Protein 9A0W (pdb70)

Radius of gyration: 21.45 Å; Cα contacts (8 Å, |Δi|>4): 329; chains: 1; bounding box: 55×55×48 Å

Sequence (285 aa):
MTTKKRKTAGEDLAKQVSEAKQAALLKHTKQQIKEMQLSLFDIAPWPDTMRAMPNDTARSALFTTRNKKIPREALQNKVIFHVNKDVKITYTGVELRADDDELVWQQVLEYAKRTPIGEPITFTFYELCQDLGWSINGRYYTKAEECLSRLQATAMGFTSDRVGHLESVSLLHRFRVLDRGKKTSRCQVLIDEEIVVLFAGDHYTKFIWEKYRKLSPTARRMFDYFSSHREPYPLKLETFRLMCGSDSTRVKKWREQVGEACEELRGSGLVEHAWVNDDLVHCKR

Nearest PDB structures (foldseek):
  5x5l-assembly1_B  TM=6.635E-01  e=1.489E+00  Acinetobacter baumannii
  4kyw-assembly1_A  TM=3.774E-01  e=2.151E+00  Streptococcus pneumoniae TIGR4
  4esj-assembly2_B  TM=3.904E-01  e=2.950E+00  Streptococcus pneumoniae TIGR4
  7jtk-assembly1_V  TM=1.787E-01  e=2.799E+00  Chlamydomonas reinhardtii

Structure (mmCIF, N/CA/C/O backbone):
data_9A0W
#
_entry.id   9A0W
#
loop_
_entity.id
_entity.type
_entity.pdbx_description
1 polymer TrfA33
2 polymer 'DNA (26-MER)'
3 polymer 'DNA (26-MER)'
#
loop_
_atom_site.group_PDB
_atom_site.id
_atom_site.type_symbol
_atom_site.label_atom_id
_atom_site.label_alt_id
_atom_site.label_comp_id
_atom_site.label_asym_id
_atom_site.label_entity_id
_atom_site.label_seq_id
_atom_site.pdbx_PDB_ins_code
_atom_site.Cartn_x
_atom_site.Cartn_y
_atom_site.Cartn_z
_atom_site.occupancy
_atom_site.B_iso_or_equiv
_atom_site.auth_seq_id
_atom_site.auth_comp_id
_atom_site.auth_asym_id
_atom_site.auth_atom_id
_atom_site.pdbx_PDB_model_num
ATOM 1 N N . MET A 1 1 ? 58.912 111.580 2.506 1.000 0.000 1 MET A N 1
ATOM 2 C CA . MET A 1 1 ? 58.840 111.494 3.946 1.000 0.000 1 MET A CA 1
ATOM 3 C C . MET A 1 1 ? 59.962 112.272 4.612 1.000 0.000 1 MET A C 1
ATOM 4 O O . MET 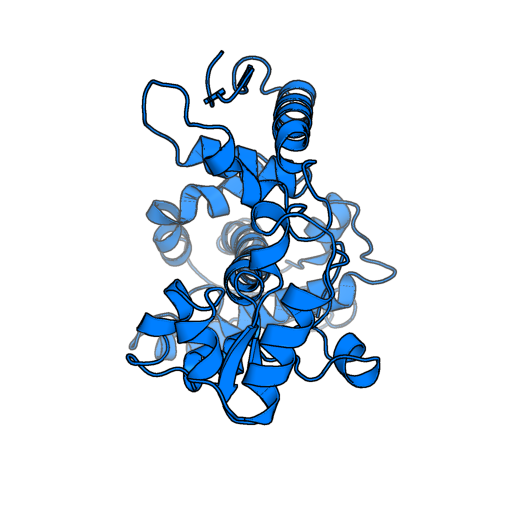A 1 1 ? 61.006 112.408 4.042 1.000 0.000 1 MET A O 1
ATOM 20 N N . THR A 1 2 ? 59.580 112.814 5.768 1.000 0.000 2 THR A N 1
ATOM 21 C CA . THR A 1 2 ? 60.454 113.690 6.564 1.000 0.000 2 THR A CA 1
ATOM 22 C C . THR A 1 2 ? 61.280 112.954 7.576 1.000 0.000 2 THR A C 1
ATOM 23 O O . THR A 1 2 ? 60.928 111.816 7.920 1.000 0.000 2 THR A O 1
ATOM 34 N N . THR A 1 3 ? 62.484 113.524 7.922 1.000 0.000 3 THR A N 1
ATOM 35 C CA . THR A 1 3 ? 63.552 112.944 8.810 1.000 0.000 3 THR A CA 1
ATOM 36 C C . THR A 1 3 ? 64.742 113.906 9.096 1.000 0.000 3 THR A C 1
ATOM 37 O O . THR A 1 3 ? 65.208 114.698 8.310 1.000 0.000 3 THR A O 1
ATOM 48 N N . LYS A 1 4 ? 65.198 113.700 10.268 1.000 0.000 4 LYS A N 1
ATOM 49 C CA . LYS A 1 4 ? 66.426 114.284 10.872 1.000 0.000 4 LYS A CA 1
ATOM 50 C C . LYS A 1 4 ? 66.300 115.814 10.954 1.000 0.000 4 LYS A C 1
ATOM 51 O O . LYS A 1 4 ? 67.298 116.508 10.920 1.000 0.000 4 LYS A O 1
ATOM 70 N N . LYS A 1 5 ? 65.042 116.336 11.060 1.000 0.000 5 LYS A N 1
ATOM 71 C CA . LYS A 1 5 ? 64.792 117.754 10.974 1.000 0.000 5 LYS A CA 1
ATOM 72 C C . LYS A 1 5 ? 63.614 118.334 11.784 1.000 0.000 5 LYS A C 1
ATOM 73 O O . LYS A 1 5 ? 63.428 119.560 11.786 1.000 0.000 5 LYS A O 1
ATOM 92 N N . ARG A 1 6 ? 62.830 117.506 12.466 1.000 0.000 6 ARG A N 1
ATOM 93 C CA . ARG A 1 6 ? 61.638 117.950 13.300 1.000 0.000 6 ARG A CA 1
ATOM 94 C C . ARG A 1 6 ? 60.530 118.936 12.798 1.000 0.000 6 ARG A C 1
ATOM 95 O O . ARG A 1 6 ? 59.374 118.874 13.202 1.000 0.000 6 ARG A O 1
ATOM 116 N N . LYS A 1 7 ? 60.874 119.728 11.798 1.000 0.000 7 LYS A N 1
ATOM 117 C CA . LYS A 1 7 ? 59.810 120.306 10.992 1.000 0.000 7 LYS A CA 1
ATOM 118 C C . LYS A 1 7 ? 59.208 119.158 10.100 1.000 0.000 7 LYS A C 1
ATOM 119 O O . LYS A 1 7 ? 59.874 118.508 9.274 1.000 0.000 7 LYS A O 1
ATOM 138 N N . THR A 1 8 ? 57.920 118.954 10.312 1.000 0.000 8 THR A N 1
ATOM 139 C CA . THR A 1 8 ? 57.202 117.760 9.764 1.000 0.000 8 THR A CA 1
ATOM 140 C C . THR A 1 8 ? 55.846 118.060 9.200 1.000 0.000 8 THR A C 1
ATOM 141 O O . THR A 1 8 ? 55.400 117.344 8.274 1.000 0.000 8 THR A O 1
ATOM 152 N N . ALA A 1 9 ? 55.172 119.110 9.616 1.000 0.000 9 ALA A N 1
ATOM 153 C CA . ALA A 1 9 ? 53.872 119.466 9.128 1.000 0.000 9 ALA A CA 1
ATOM 154 C C . ALA A 1 9 ? 53.744 120.108 7.734 1.000 0.000 9 ALA A C 1
ATOM 155 O O . ALA A 1 9 ? 54.696 120.754 7.288 1.000 0.000 9 ALA A O 1
ATOM 162 N N . GLY A 1 10 ? 52.682 119.872 6.952 1.000 0.000 10 GLY A N 1
ATOM 163 C CA . GLY A 1 10 ? 52.432 120.314 5.538 1.000 0.000 10 GLY A CA 1
ATOM 164 C C . GLY A 1 10 ? 53.260 119.410 4.582 1.000 0.000 10 GLY A C 1
ATOM 165 O O . GLY A 1 10 ? 53.386 119.742 3.412 1.000 0.000 10 GLY A O 1
ATOM 169 N N . GLU A 1 11 ? 53.912 118.302 5.040 1.000 0.000 11 GLU A N 1
ATOM 170 C CA . GLU A 1 11 ? 54.924 117.506 4.310 1.000 0.000 11 GLU A CA 1
ATOM 171 C C . GLU A 1 11 ? 54.714 116.002 4.370 1.000 0.000 11 GLU A C 1
ATOM 172 O O . GLU A 1 11 ? 54.752 115.294 3.376 1.000 0.000 11 GLU A O 1
ATOM 184 N N . ASP A 1 12 ? 54.564 115.476 5.580 1.000 0.000 12 ASP A N 1
ATOM 185 C CA . ASP A 1 12 ? 54.564 114.050 5.858 1.000 0.000 12 ASP A CA 1
ATOM 186 C C . ASP A 1 12 ? 53.152 113.570 6.022 1.000 0.000 12 ASP A C 1
ATOM 187 O O . ASP A 1 12 ? 52.246 114.292 6.476 1.000 0.000 12 ASP A O 1
ATOM 196 N N . LEU A 1 13 ? 52.962 112.340 5.556 1.000 0.000 13 LEU A N 1
ATOM 197 C CA . LEU A 1 13 ? 51.624 111.702 5.440 1.000 0.000 13 LEU A CA 1
ATOM 198 C C . LEU A 1 13 ? 51.326 111.066 6.766 1.000 0.000 13 LEU A C 1
ATOM 199 O O . LEU A 1 13 ? 50.190 110.970 7.214 1.000 0.000 13 LEU A O 1
ATOM 215 N N . ALA A 1 14 ? 52.424 110.690 7.532 1.000 0.000 14 ALA A N 1
ATOM 216 C CA . ALA A 1 14 ? 52.368 110.408 8.978 1.000 0.000 14 ALA A CA 1
ATOM 217 C C . ALA A 1 14 ? 52.010 111.654 9.820 1.000 0.000 14 ALA A C 1
ATOM 218 O O . ALA A 1 14 ? 51.190 111.570 10.748 1.000 0.000 14 ALA A O 1
ATOM 225 N N . LYS A 1 15 ? 52.512 112.814 9.482 1.000 0.000 15 LYS A N 1
ATOM 226 C CA . LYS A 1 15 ? 52.020 114.034 10.062 1.000 0.000 15 LYS A CA 1
ATOM 227 C C . LYS A 1 15 ? 50.556 114.382 9.712 1.000 0.000 15 LYS A C 1
ATOM 228 O O . LYS A 1 15 ? 49.786 114.902 10.584 1.000 0.000 15 LYS A O 1
ATOM 247 N N . GLN A 1 16 ? 50.058 113.992 8.474 1.000 0.000 16 GLN A N 1
ATOM 248 C CA . GLN A 1 16 ? 48.706 114.140 8.038 1.000 0.000 16 GLN A CA 1
ATOM 249 C C . GLN A 1 16 ? 47.772 113.222 8.772 1.000 0.000 16 GLN A C 1
ATOM 250 O O . GLN A 1 16 ? 46.710 113.654 9.226 1.000 0.000 16 GLN A O 1
ATOM 264 N N . VAL A 1 17 ? 48.024 111.914 8.892 1.000 0.000 17 VAL A N 1
ATOM 265 C CA . VAL A 1 17 ? 47.166 111.004 9.672 1.000 0.000 17 VAL A CA 1
ATOM 266 C C . VAL A 1 17 ? 47.370 111.212 11.204 1.000 0.000 17 VAL A C 1
ATOM 267 O O . VAL A 1 17 ? 46.602 110.778 12.002 1.000 0.000 17 VAL A O 1
ATOM 280 N N . SER A 1 18 ? 48.370 111.982 11.668 1.000 0.000 18 SER A N 1
ATOM 281 C CA . SER A 1 18 ? 48.432 112.550 13.004 1.000 0.000 18 SER A CA 1
ATOM 282 C C . SER A 1 18 ? 47.640 113.730 13.346 1.000 0.000 18 SER A C 1
ATOM 283 O O . SER A 1 18 ? 46.800 113.640 14.196 1.000 0.000 18 SER A O 1
ATOM 291 N N . GLU A 1 19 ? 47.922 114.794 12.648 1.000 0.000 19 GLU A N 1
ATOM 292 C CA . GLU A 1 19 ? 47.398 116.108 12.952 1.000 0.000 19 GLU A CA 1
ATOM 293 C C . GLU A 1 19 ? 47.166 117.116 11.780 1.000 0.000 19 GLU A C 1
ATOM 294 O O . GLU A 1 19 ? 46.266 117.946 11.894 1.000 0.000 19 GLU A O 1
ATOM 306 N N . ALA A 1 20 ? 47.970 117.022 10.680 1.000 0.000 20 ALA A N 1
ATOM 307 C CA . ALA A 1 20 ? 48.152 118.024 9.644 1.000 0.000 20 ALA A CA 1
ATOM 308 C C . ALA A 1 20 ? 47.124 117.826 8.526 1.000 0.000 20 ALA A C 1
ATOM 309 O O . ALA A 1 20 ? 46.480 116.746 8.490 1.000 0.000 20 ALA A O 1
ATOM 316 N N . LYS A 1 21 ? 46.842 118.852 7.722 1.000 0.000 21 LYS A N 1
ATOM 317 C CA . LYS A 1 21 ? 45.874 118.762 6.664 1.000 0.000 21 LYS A CA 1
ATOM 318 C C . LYS A 1 21 ? 46.364 118.244 5.298 1.000 0.000 21 LYS A C 1
ATOM 319 O O . LYS A 1 21 ? 45.630 117.478 4.636 1.000 0.000 21 LYS A O 1
ATOM 338 N N . GLN A 1 22 ? 47.476 118.750 4.842 1.000 0.000 22 GLN A N 1
ATOM 339 C CA . GLN A 1 22 ? 48.126 118.364 3.596 1.000 0.000 22 GLN A CA 1
ATOM 340 C C . GLN A 1 22 ? 49.470 117.700 3.816 1.000 0.000 22 GLN A C 1
ATOM 341 O O . GLN A 1 22 ? 50.034 117.700 4.922 1.000 0.000 22 GLN A O 1
ATOM 355 N N . ALA A 1 23 ? 49.862 116.914 2.790 1.000 0.000 23 ALA A N 1
ATOM 356 C CA . ALA A 1 23 ? 51.276 116.432 2.644 1.000 0.000 23 ALA A CA 1
ATOM 357 C C . ALA A 1 23 ? 52.004 116.860 1.280 1.000 0.000 23 ALA A C 1
ATOM 358 O O . ALA A 1 23 ? 53.008 117.532 1.368 1.000 0.000 23 ALA A O 1
ATOM 365 N N . ALA A 1 24 ? 51.324 116.514 0.174 1.000 0.000 24 ALA A N 1
ATOM 366 C CA . ALA A 1 24 ? 51.868 116.888 -1.094 1.000 0.000 24 ALA A CA 1
ATOM 367 C C . ALA A 1 24 ? 51.836 118.470 -1.388 1.000 0.000 24 ALA A C 1
ATOM 368 O O . ALA A 1 24 ? 51.666 118.904 -2.520 1.000 0.000 24 ALA A O 1
ATOM 375 N N . LEU A 1 25 ? 51.994 119.404 -0.430 1.000 0.000 25 LEU A N 1
ATOM 376 C CA . LEU A 1 25 ? 51.606 120.836 -0.458 1.000 0.000 25 LEU A CA 1
ATOM 377 C C . LEU A 1 25 ? 52.418 121.666 -1.526 1.000 0.000 25 LEU A C 1
ATOM 378 O O . LEU A 1 25 ? 51.818 122.536 -2.146 1.000 0.000 25 LEU A O 1
ATOM 394 N N . LEU A 1 26 ? 53.692 121.408 -1.676 1.000 0.000 26 LEU A N 1
ATOM 395 C CA . LEU A 1 26 ? 54.520 122.180 -2.624 1.000 0.000 26 LEU A CA 1
ATOM 396 C C . LEU A 1 26 ? 54.086 121.716 -4.082 1.000 0.000 26 LEU A C 1
ATOM 397 O O . LEU A 1 26 ? 53.856 122.550 -4.854 1.000 0.000 26 LEU A O 1
ATOM 413 N N . LYS A 1 27 ? 53.918 120.406 -4.370 1.000 0.000 27 LYS A N 1
ATOM 414 C CA . LYS A 1 27 ? 53.260 119.848 -5.608 1.000 0.000 27 LYS A CA 1
ATOM 415 C C . LYS A 1 27 ? 51.764 120.318 -5.788 1.000 0.000 27 LYS A C 1
ATOM 416 O O . LYS A 1 27 ? 51.468 120.708 -6.910 1.000 0.000 27 LYS A O 1
ATOM 435 N N . HIS A 1 28 ? 50.910 120.372 -4.788 1.000 0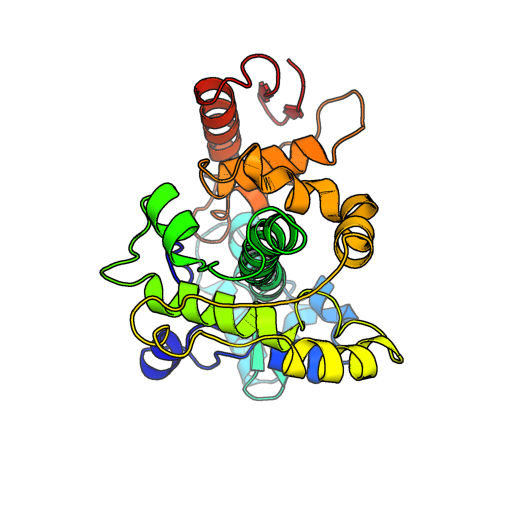.000 28 HIS A N 1
ATOM 436 C CA . HIS A 1 28 ? 49.556 121.064 -4.866 1.000 0.000 28 HIS A CA 1
ATOM 437 C C . HIS A 1 28 ? 49.774 122.580 -5.256 1.000 0.000 28 HIS A C 1
ATOM 438 O O . HIS A 1 28 ? 49.050 123.038 -6.144 1.000 0.000 28 HIS A O 1
ATOM 452 N N . THR A 1 29 ? 50.678 123.322 -4.634 1.000 0.000 29 THR A N 1
ATOM 453 C CA . THR A 1 29 ? 50.994 124.740 -4.986 1.000 0.000 29 THR A CA 1
ATOM 454 C C . THR A 1 29 ? 51.512 124.948 -6.416 1.000 0.000 29 THR A C 1
ATOM 455 O O . THR A 1 29 ? 50.916 125.786 -7.096 1.000 0.000 29 THR A O 1
ATOM 466 N N . LYS A 1 30 ? 52.586 124.300 -6.808 1.000 0.000 30 LYS A N 1
ATOM 467 C CA . LYS A 1 30 ? 53.136 124.532 -8.160 1.000 0.000 30 LYS A CA 1
ATOM 468 C C . LYS A 1 30 ? 52.116 124.404 -9.288 1.000 0.000 30 LYS A C 1
ATOM 469 O O . LYS A 1 30 ? 52.140 125.112 -10.252 1.000 0.000 30 LYS A O 1
ATOM 488 N N . GLN A 1 31 ? 51.188 123.438 -9.096 1.000 0.000 31 GLN A N 1
ATOM 489 C CA . GLN A 1 31 ? 49.982 123.356 -9.958 1.000 0.000 31 GLN A CA 1
ATOM 490 C C . GLN A 1 31 ? 48.844 124.396 -9.806 1.000 0.000 31 GLN A C 1
ATOM 491 O O . GLN A 1 31 ? 48.348 124.990 -10.762 1.000 0.000 31 GLN A O 1
ATOM 505 N N . GLN A 1 32 ? 48.336 124.634 -8.554 1.000 0.000 32 GLN A N 1
ATOM 506 C CA . GLN A 1 32 ? 47.158 125.450 -8.376 1.000 0.000 32 GLN A CA 1
ATOM 507 C C . GLN A 1 32 ? 47.352 126.950 -8.298 1.000 0.000 32 GLN A C 1
ATOM 508 O O . GLN A 1 32 ? 46.316 127.638 -8.360 1.000 0.000 32 GLN A O 1
ATOM 522 N N . ILE A 1 33 ? 48.554 127.490 -8.116 1.000 0.000 33 ILE A N 1
ATOM 523 C CA . ILE A 1 33 ? 48.778 128.908 -7.922 1.000 0.000 33 ILE A CA 1
ATOM 524 C C . ILE A 1 33 ? 48.774 129.666 -9.298 1.000 0.000 33 ILE A C 1
ATOM 525 O O . ILE A 1 33 ? 49.578 129.374 -10.172 1.000 0.000 33 ILE A O 1
ATOM 541 N N . LYS A 1 34 ? 47.992 130.740 -9.402 1.000 0.000 34 LYS A N 1
ATOM 542 C CA . LYS A 1 34 ? 47.960 131.626 -10.594 1.000 0.000 34 LYS A CA 1
ATOM 543 C C . LYS A 1 34 ? 48.804 132.954 -10.360 1.000 0.000 34 LYS A C 1
ATOM 544 O O . LYS A 1 34 ? 49.236 133.352 -9.246 1.000 0.000 34 LYS A O 1
ATOM 563 N N . GLU A 1 35 ? 49.020 133.816 -11.348 1.000 0.000 35 GLU A N 1
ATOM 564 C CA . GLU A 1 35 ? 49.812 135.022 -11.402 1.000 0.000 35 GLU A CA 1
ATOM 565 C C . GLU A 1 35 ? 49.238 136.184 -10.598 1.000 0.000 35 GLU A C 1
ATOM 566 O O . GLU A 1 35 ? 50.008 136.930 -10.022 1.000 0.000 35 GLU A O 1
ATOM 578 N N . MET A 1 36 ? 47.932 136.318 -10.402 1.000 0.000 36 MET A N 1
ATOM 579 C CA . MET A 1 36 ? 47.312 137.146 -9.368 1.000 0.000 36 MET A CA 1
ATOM 580 C C . MET A 1 36 ? 47.332 136.536 -7.984 1.000 0.000 36 MET A C 1
ATOM 581 O O . MET A 1 36 ? 46.812 137.148 -7.072 1.000 0.000 36 MET A O 1
ATOM 595 N N . GLN A 1 37 ? 48.038 135.438 -7.686 1.000 0.000 37 GLN A N 1
ATOM 596 C CA . GLN A 1 37 ? 48.140 134.760 -6.336 1.000 0.000 37 GLN A CA 1
ATOM 597 C C . GLN A 1 37 ? 49.582 134.692 -5.938 1.000 0.000 37 GLN A C 1
ATOM 598 O O . GLN A 1 37 ? 49.880 135.000 -4.748 1.000 0.000 37 GLN A O 1
ATOM 612 N N . LEU A 1 38 ? 50.432 134.322 -6.866 1.000 0.000 38 LEU A N 1
ATOM 613 C CA . LEU A 1 38 ? 51.912 134.534 -6.794 1.000 0.000 38 LEU A CA 1
ATOM 614 C C . LEU A 1 38 ? 52.314 136.004 -6.364 1.000 0.000 38 LEU A C 1
ATOM 615 O O . LEU A 1 38 ? 53.364 136.194 -5.652 1.000 0.000 38 LEU A O 1
ATOM 631 N N . SER A 1 39 ? 51.640 136.986 -6.954 1.000 0.000 39 SER A N 1
ATOM 632 C CA . SER A 1 39 ? 51.906 138.456 -6.766 1.000 0.000 39 SER A CA 1
ATOM 633 C C . SER A 1 39 ? 51.460 138.876 -5.328 1.000 0.000 39 SER A C 1
ATOM 634 O O . SER A 1 39 ? 52.168 139.642 -4.732 1.000 0.000 39 SER A O 1
ATOM 642 N N . LEU A 1 40 ? 50.376 138.288 -4.844 1.000 0.000 40 LEU A N 1
ATOM 643 C CA . LEU A 1 40 ? 50.000 138.460 -3.442 1.000 0.000 40 LEU A CA 1
ATOM 644 C C . LEU A 1 40 ? 50.800 137.630 -2.402 1.000 0.000 40 LEU A C 1
ATOM 645 O O . LEU A 1 40 ? 50.878 138.114 -1.294 1.000 0.000 40 LEU A O 1
ATOM 661 N N . PHE A 1 41 ? 51.278 136.480 -2.736 1.000 0.000 41 PHE A N 1
ATOM 662 C CA . PHE A 1 41 ? 52.088 135.540 -1.966 1.000 0.000 41 PHE A CA 1
ATOM 663 C C . PHE A 1 41 ? 53.346 136.366 -1.406 1.000 0.000 41 PHE A C 1
ATOM 664 O O . PHE A 1 41 ? 53.622 136.220 -0.206 1.000 0.000 41 PHE A O 1
ATOM 681 N N . ASP A 1 42 ? 53.902 137.340 -2.094 1.000 0.000 42 ASP A N 1
ATOM 682 C CA . ASP A 1 42 ? 55.002 138.232 -1.708 1.000 0.000 42 ASP A CA 1
ATOM 683 C C . ASP A 1 42 ? 54.644 139.072 -0.492 1.000 0.000 42 ASP A C 1
ATOM 684 O O . ASP A 1 42 ? 55.582 139.534 0.176 1.000 0.000 42 ASP A O 1
ATOM 693 N N . ILE A 1 43 ? 53.370 139.308 -0.238 1.000 0.000 43 ILE A N 1
ATOM 694 C CA . ILE A 1 43 ? 52.812 140.344 0.702 1.000 0.000 43 ILE A CA 1
ATOM 695 C C . ILE A 1 43 ? 51.826 139.754 1.734 1.000 0.000 43 ILE A C 1
ATOM 696 O O . ILE A 1 43 ? 51.206 140.532 2.472 1.000 0.000 43 ILE A O 1
ATOM 712 N N . ALA A 1 44 ? 51.692 138.450 1.696 1.000 0.000 44 ALA A N 1
ATOM 713 C CA . ALA A 1 44 ? 50.706 137.716 2.544 1.000 0.000 44 ALA A CA 1
ATOM 714 C C . ALA A 1 44 ? 50.528 138.272 3.962 1.000 0.000 44 ALA A C 1
ATOM 715 O O . ALA A 1 44 ? 49.352 138.426 4.336 1.000 0.000 44 ALA A O 1
ATOM 722 N N . PRO A 1 45 ? 51.584 138.600 4.746 1.000 0.000 45 PRO A N 1
ATOM 723 C CA . PRO A 1 45 ? 51.440 138.702 6.220 1.000 0.000 45 PRO A CA 1
ATOM 724 C C . PRO A 1 45 ? 50.712 139.922 6.694 1.000 0.000 45 PRO A C 1
ATOM 725 O O . PRO A 1 45 ? 50.272 139.934 7.838 1.000 0.000 45 PRO A O 1
ATOM 736 N N . TRP A 1 46 ? 50.580 140.926 5.794 1.000 0.000 46 TRP A N 1
ATOM 737 C CA . TRP A 1 46 ? 49.926 142.252 6.026 1.000 0.000 46 TRP A CA 1
ATOM 738 C C . TRP A 1 46 ? 48.378 142.124 5.942 1.000 0.000 46 TRP A C 1
ATOM 739 O O . TRP A 1 46 ? 47.888 141.422 5.026 1.000 0.000 46 TRP A O 1
ATOM 760 N N . PRO A 1 47 ? 47.562 142.838 6.738 1.000 0.000 47 PRO A N 1
ATOM 761 C CA . PRO A 1 47 ? 46.160 142.630 6.942 1.000 0.000 47 PRO A CA 1
ATOM 762 C C . PRO A 1 47 ? 45.332 142.926 5.644 1.000 0.000 47 PRO A C 1
ATOM 763 O O . PRO A 1 47 ? 44.488 142.074 5.224 1.000 0.000 47 PRO A O 1
ATOM 774 N N . ASP A 1 48 ? 45.508 144.040 4.898 1.000 0.000 48 ASP A N 1
ATOM 775 C CA . ASP A 1 48 ? 44.886 144.200 3.544 1.000 0.000 48 ASP A CA 1
ATOM 776 C C . ASP A 1 48 ? 45.086 143.070 2.554 1.000 0.000 48 ASP A C 1
ATOM 777 O O . ASP A 1 48 ? 44.088 142.676 1.908 1.000 0.000 48 ASP A O 1
ATOM 786 N N . THR A 1 49 ? 46.254 142.372 2.556 1.000 0.000 49 THR A N 1
ATOM 787 C CA . THR A 1 49 ? 46.470 141.140 1.798 1.000 0.000 49 THR A CA 1
ATOM 788 C C . THR A 1 49 ? 45.548 140.046 2.474 1.000 0.000 49 THR A C 1
ATOM 789 O O . THR A 1 49 ? 44.780 139.470 1.770 1.000 0.000 49 THR A O 1
ATOM 800 N N . MET A 1 50 ? 45.642 139.876 3.770 1.000 0.000 50 MET A N 1
ATOM 801 C CA . MET A 1 50 ? 44.992 138.724 4.530 1.000 0.000 50 MET A CA 1
ATOM 802 C C . MET A 1 50 ? 43.460 138.652 4.254 1.000 0.000 50 MET A C 1
ATOM 803 O O . MET A 1 50 ? 42.872 137.548 4.162 1.000 0.000 50 MET A O 1
ATOM 817 N N . ARG A 1 51 ? 42.836 139.848 4.296 1.000 0.000 51 ARG A N 1
ATOM 818 C CA . ARG A 1 51 ? 41.416 140.034 4.114 1.000 0.000 51 ARG A CA 1
ATOM 819 C C . ARG A 1 51 ? 41.036 139.642 2.644 1.000 0.000 51 ARG A C 1
ATOM 820 O O . ARG A 1 51 ? 39.858 139.394 2.472 1.000 0.000 51 ARG A O 1
ATOM 841 N N . ALA A 1 52 ? 41.884 139.500 1.630 1.000 0.000 52 ALA A N 1
ATOM 842 C CA . ALA A 1 52 ? 41.518 139.100 0.260 1.000 0.000 52 ALA A CA 1
ATOM 843 C C . ALA A 1 52 ? 41.486 137.584 0.050 1.000 0.000 52 ALA A C 1
ATOM 844 O O . ALA A 1 52 ? 40.968 137.118 -0.914 1.000 0.000 52 ALA A O 1
ATOM 851 N N . MET A 1 53 ? 41.744 136.792 1.076 1.000 0.000 53 MET A N 1
ATOM 852 C CA . MET A 1 53 ? 41.386 135.400 1.358 1.000 0.000 53 MET A CA 1
ATOM 853 C C . MET A 1 53 ? 39.922 135.200 1.720 1.000 0.000 53 MET A C 1
ATOM 854 O O . MET A 1 53 ? 39.210 136.190 1.982 1.000 0.000 53 MET A O 1
ATOM 868 N N . PRO A 1 54 ? 39.468 133.962 1.878 1.000 0.000 54 PRO A N 1
ATOM 869 C CA . PRO A 1 54 ? 38.074 133.682 2.246 1.000 0.000 54 PRO A CA 1
ATOM 870 C C . PRO A 1 54 ? 37.668 134.076 3.696 1.000 0.000 54 PRO A C 1
ATOM 871 O O . PRO A 1 54 ? 38.534 134.160 4.598 1.000 0.000 54 PRO A O 1
ATOM 882 N N . ASN A 1 55 ? 36.318 134.172 3.972 1.000 0.000 55 ASN A N 1
ATOM 883 C CA . ASN A 1 55 ? 35.718 134.776 5.192 1.000 0.000 55 ASN A CA 1
ATOM 884 C C . ASN A 1 55 ? 36.378 134.198 6.442 1.000 0.000 55 ASN A C 1
ATOM 885 O O . ASN A 1 55 ? 36.668 134.950 7.438 1.000 0.000 55 ASN A O 1
ATOM 896 N N . ASP A 1 56 ? 36.300 132.838 6.496 1.000 0.000 56 ASP A N 1
ATOM 897 C CA . ASP A 1 56 ? 36.820 132.146 7.590 1.000 0.000 56 ASP A CA 1
ATOM 898 C C . ASP A 1 56 ? 38.364 132.200 7.622 1.000 0.000 56 ASP A C 1
ATOM 899 O O . ASP A 1 56 ? 38.904 132.458 8.704 1.000 0.000 56 ASP A O 1
ATOM 908 N N . THR A 1 57 ? 39.120 132.118 6.490 1.000 0.000 57 THR A N 1
ATOM 909 C CA . THR A 1 57 ? 40.598 131.966 6.494 1.000 0.000 57 THR A CA 1
ATOM 910 C C . THR A 1 57 ? 41.162 133.300 6.982 1.000 0.000 57 THR A C 1
ATOM 911 O O . THR A 1 57 ? 42.082 133.412 7.804 1.000 0.000 57 THR A O 1
ATOM 922 N N . ALA A 1 58 ? 40.608 134.450 6.400 1.000 0.000 58 ALA A N 1
ATOM 923 C CA . ALA A 1 58 ? 40.990 135.798 6.770 1.000 0.000 58 ALA A CA 1
ATOM 924 C C . ALA A 1 58 ? 40.720 136.066 8.264 1.000 0.000 58 ALA A C 1
ATOM 925 O O . ALA A 1 58 ? 41.690 136.328 9.016 1.000 0.000 58 ALA A O 1
ATOM 932 N N . ARG A 1 59 ? 39.582 135.858 8.834 1.000 0.000 59 ARG A N 1
ATOM 933 C CA . ARG A 1 59 ? 39.438 135.880 10.306 1.000 0.000 59 ARG A CA 1
ATOM 934 C C . ARG A 1 59 ? 40.426 135.018 11.086 1.000 0.000 59 ARG A C 1
ATOM 935 O O . ARG A 1 59 ? 41.046 135.456 12.032 1.000 0.000 59 ARG A O 1
ATOM 956 N N . SER A 1 60 ? 40.776 133.800 10.604 1.000 0.000 60 SER A N 1
ATOM 957 C CA . SER A 1 60 ? 41.756 132.944 11.254 1.000 0.000 60 SER A CA 1
ATOM 958 C C . SER A 1 60 ? 43.262 133.354 11.182 1.000 0.000 60 SER A C 1
ATOM 959 O O . SER A 1 60 ? 44.100 133.084 12.048 1.000 0.000 60 SER A O 1
ATOM 967 N N . ALA A 1 61 ? 43.540 134.044 10.118 1.000 0.000 61 ALA A N 1
ATOM 968 C CA . ALA A 1 61 ? 44.822 134.718 9.894 1.000 0.000 61 ALA A CA 1
ATOM 969 C C . ALA A 1 61 ? 44.984 135.972 10.832 1.000 0.000 61 ALA A C 1
ATOM 970 O O . ALA A 1 61 ? 46.018 136.014 11.500 1.000 0.000 61 ALA A O 1
ATOM 977 N N . LEU A 1 62 ? 43.932 136.758 10.876 1.000 0.000 62 LEU A N 1
ATOM 978 C CA . LEU A 1 62 ? 43.818 137.866 11.850 1.000 0.000 62 LEU A CA 1
ATOM 979 C C . LEU A 1 62 ? 43.848 137.388 13.314 1.000 0.000 62 LEU A C 1
ATOM 980 O O . LEU A 1 62 ? 44.572 138.022 14.044 1.000 0.000 62 LEU A O 1
ATOM 996 N N . PHE A 1 63 ? 43.200 136.280 13.692 1.000 0.000 63 PHE A N 1
ATOM 997 C CA . PHE A 1 63 ? 43.320 135.582 14.998 1.000 0.000 63 PHE A CA 1
ATOM 998 C C . PHE A 1 63 ? 44.786 135.246 15.346 1.000 0.000 63 PHE A C 1
ATOM 999 O O . PHE A 1 63 ? 45.320 135.496 16.452 1.000 0.000 63 PHE A O 1
ATOM 1016 N N . THR A 1 64 ? 45.448 134.622 14.396 1.000 0.000 64 THR A N 1
ATOM 1017 C CA . THR A 1 64 ? 46.796 134.120 14.660 1.000 0.000 64 THR A CA 1
ATOM 1018 C C . THR A 1 64 ? 47.794 135.170 15.118 1.000 0.000 64 THR A C 1
ATOM 1019 O O . THR A 1 64 ? 48.526 135.018 16.088 1.000 0.000 64 THR A O 1
ATOM 1030 N N . THR A 1 65 ? 47.710 136.338 14.428 1.000 0.000 65 THR A N 1
ATOM 1031 C CA . THR A 1 65 ? 48.464 137.564 14.708 1.000 0.000 65 THR A CA 1
ATOM 1032 C C . THR A 1 65 ? 47.964 138.476 15.840 1.000 0.000 65 THR A C 1
ATOM 1033 O O . THR A 1 65 ? 48.758 139.292 16.344 1.000 0.000 65 THR A O 1
ATOM 1044 N N . ARG A 1 66 ? 46.686 138.384 16.278 1.000 0.000 66 ARG A N 1
ATOM 1045 C CA . ARG A 1 66 ? 46.056 138.986 17.416 1.000 0.000 66 ARG A CA 1
ATOM 1046 C C . ARG A 1 66 ? 46.380 138.322 18.732 1.000 0.000 66 ARG A C 1
ATOM 1047 O O . ARG A 1 66 ? 46.664 138.916 19.778 1.000 0.000 66 ARG A O 1
ATOM 1068 N N . ASN A 1 67 ? 46.358 137.002 18.596 1.000 0.000 67 ASN A N 1
ATOM 1069 C CA . ASN A 1 67 ? 46.560 136.108 19.768 1.000 0.000 67 ASN A CA 1
ATOM 1070 C C . ASN A 1 67 ? 48.026 135.966 20.146 1.000 0.000 67 ASN A C 1
ATOM 1071 O O . ASN A 1 67 ? 48.408 136.188 21.312 1.000 0.000 67 ASN A O 1
ATOM 1082 N N . LYS A 1 68 ? 48.892 135.640 19.192 1.000 0.000 68 LYS A N 1
ATOM 1083 C CA . LYS A 1 68 ? 50.370 135.598 19.442 1.000 0.000 68 LYS A CA 1
ATOM 1084 C C . LYS A 1 68 ? 50.910 136.866 20.144 1.000 0.000 68 LYS A C 1
ATOM 1085 O O . LYS A 1 68 ? 50.554 137.996 19.762 1.000 0.000 68 LYS A O 1
ATOM 1104 N N . LYS A 1 69 ? 51.774 136.714 21.100 1.000 0.000 69 LYS A N 1
ATOM 1105 C CA . LYS A 1 69 ? 52.368 137.718 21.968 1.000 0.000 69 LYS A CA 1
ATOM 1106 C C . LYS A 1 69 ? 53.8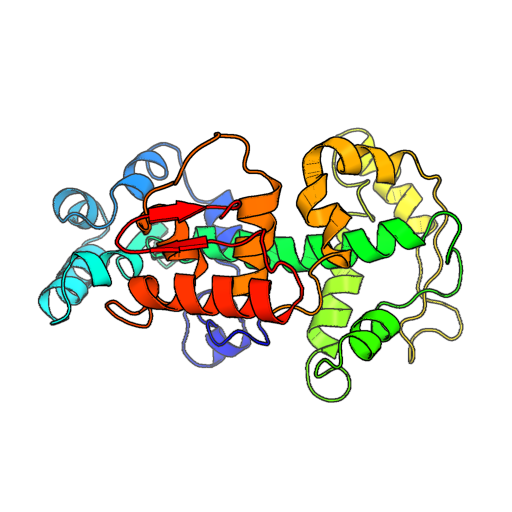38 138.014 21.480 1.000 0.000 69 LYS A C 1
ATOM 1107 O O . LYS A 1 69 ? 54.324 139.032 21.972 1.000 0.000 69 LYS A O 1
ATOM 1126 N N . ILE A 1 70 ? 54.460 137.226 20.642 1.000 0.000 70 ILE A N 1
ATOM 1127 C CA . ILE A 1 70 ? 55.808 137.510 20.134 1.000 0.000 70 ILE A CA 1
ATOM 1128 C C . ILE A 1 70 ? 55.732 138.700 19.174 1.000 0.000 70 ILE A C 1
ATOM 1129 O O . ILE A 1 70 ? 54.708 138.946 18.578 1.000 0.000 70 ILE A O 1
ATOM 1145 N N . PRO A 1 71 ? 56.888 139.406 18.978 1.000 0.000 71 PRO A N 1
ATOM 1146 C CA . PRO A 1 71 ? 57.066 140.460 17.994 1.000 0.000 71 PRO A CA 1
ATOM 1147 C C . PRO A 1 71 ? 56.658 140.068 16.586 1.000 0.000 71 PRO A C 1
ATOM 1148 O O . PRO A 1 71 ? 57.088 138.990 16.194 1.000 0.000 71 PRO A O 1
ATOM 1159 N N . ARG A 1 72 ? 55.890 140.930 15.890 1.000 0.000 72 ARG A N 1
ATOM 1160 C CA . ARG A 1 72 ? 55.584 140.738 14.502 1.000 0.000 72 ARG A CA 1
ATOM 1161 C C . ARG A 1 72 ? 56.774 140.362 13.612 1.000 0.000 72 ARG A C 1
ATOM 1162 O O . ARG A 1 72 ? 56.680 139.424 12.802 1.000 0.000 72 ARG A O 1
ATOM 1183 N N . GLU A 1 73 ? 57.924 141.088 13.750 1.000 0.000 73 GLU A N 1
ATOM 1184 C CA . GLU A 1 73 ? 59.210 140.656 13.052 1.000 0.000 73 GLU A CA 1
ATOM 1185 C C . GLU A 1 73 ? 59.482 139.158 13.254 1.000 0.000 73 GLU A C 1
ATOM 1186 O O . GLU A 1 73 ? 59.934 138.486 12.342 1.000 0.000 73 GLU A O 1
ATOM 1198 N N . ALA A 1 74 ? 59.320 138.582 14.436 1.000 0.000 74 ALA A N 1
ATOM 1199 C CA . ALA A 1 74 ? 59.554 137.148 14.744 1.000 0.000 74 ALA A CA 1
ATOM 1200 C C . ALA A 1 74 ? 58.468 136.276 14.280 1.000 0.000 74 ALA A C 1
ATOM 1201 O O . ALA A 1 74 ? 58.532 134.998 14.352 1.000 0.000 74 ALA A O 1
ATOM 1208 N N . LEU A 1 75 ? 57.308 136.828 13.902 1.000 0.000 75 LEU A N 1
ATOM 1209 C CA . LEU A 1 75 ? 56.046 136.030 13.760 1.000 0.000 75 LEU A CA 1
ATOM 1210 C C . LEU A 1 75 ? 55.602 135.764 12.272 1.000 0.000 75 LEU A C 1
ATOM 1211 O O . LEU A 1 75 ? 54.906 134.770 11.938 1.000 0.000 75 LEU A O 1
ATOM 1227 N N . GLN A 1 76 ? 55.936 136.694 11.376 1.000 0.000 76 GLN A N 1
ATOM 1228 C CA . GLN A 1 76 ? 55.346 136.750 10.058 1.000 0.000 76 GLN A CA 1
ATOM 1229 C C . GLN A 1 76 ? 55.522 135.452 9.230 1.000 0.000 76 GLN A C 1
ATOM 1230 O O . GLN A 1 76 ? 54.704 135.086 8.396 1.000 0.000 76 GLN A O 1
ATOM 1244 N N . ASN A 1 77 ? 56.616 134.708 9.462 1.000 0.000 77 ASN A N 1
ATOM 1245 C CA . ASN A 1 77 ? 56.970 133.384 8.782 1.000 0.000 77 ASN A CA 1
ATOM 1246 C C . ASN A 1 77 ? 55.908 132.308 9.052 1.000 0.000 77 ASN A C 1
ATOM 1247 O O . ASN A 1 77 ? 55.692 131.434 8.242 1.000 0.000 77 ASN A O 1
ATOM 1258 N N . LYS A 1 78 ? 55.184 132.470 10.162 1.000 0.000 78 LYS A N 1
ATOM 1259 C CA . LYS A 1 78 ? 54.070 131.656 10.560 1.000 0.000 78 LYS A CA 1
ATOM 1260 C C . LYS A 1 78 ? 52.722 132.112 10.060 1.000 0.000 78 LYS A C 1
ATOM 1261 O O . LYS A 1 78 ? 51.758 131.502 10.392 1.000 0.000 78 LYS A O 1
ATOM 1280 N N . VAL A 1 79 ? 52.590 133.248 9.306 1.000 0.000 79 VAL A N 1
ATOM 1281 C CA . VAL A 1 79 ? 51.308 133.740 8.700 1.000 0.000 79 VAL A CA 1
ATOM 1282 C C . VAL A 1 79 ? 50.998 133.022 7.328 1.000 0.000 79 VAL A C 1
ATOM 1283 O O . VAL A 1 79 ? 51.952 132.480 6.778 1.000 0.000 79 VAL A O 1
ATOM 1296 N N . ILE A 1 80 ? 49.718 132.842 6.936 1.000 0.000 80 ILE A N 1
ATOM 1297 C CA . ILE A 1 80 ? 49.214 131.986 5.844 1.000 0.000 80 ILE A CA 1
ATOM 1298 C C . ILE A 1 80 ? 48.880 132.874 4.646 1.000 0.000 80 ILE A C 1
ATOM 1299 O O . ILE A 1 80 ? 48.330 133.990 4.700 1.000 0.000 80 ILE A O 1
ATOM 1315 N N . PHE A 1 81 ? 48.994 132.190 3.488 1.000 0.000 81 PHE A N 1
ATOM 1316 C CA . PHE A 1 81 ? 48.292 132.570 2.260 1.000 0.000 81 PHE A CA 1
ATOM 1317 C C . PHE A 1 81 ? 47.374 131.448 1.884 1.000 0.000 81 PHE A C 1
ATOM 1318 O O . PHE A 1 81 ? 47.446 130.252 2.218 1.000 0.000 81 PHE A O 1
ATOM 1335 N N . HIS A 1 82 ? 46.356 131.744 1.100 1.000 0.000 82 HIS A N 1
ATOM 1336 C CA . HIS A 1 82 ? 45.332 130.870 0.576 1.000 0.000 82 HIS A CA 1
ATOM 1337 C C . HIS A 1 82 ? 45.476 130.650 -0.920 1.000 0.000 82 HIS A C 1
ATOM 1338 O O . HIS A 1 82 ? 45.468 131.628 -1.690 1.000 0.000 82 HIS A O 1
ATOM 1352 N N . VAL A 1 83 ? 45.544 129.422 -1.374 1.000 0.000 83 VAL A N 1
ATOM 1353 C CA . VAL A 1 83 ? 45.768 128.976 -2.820 1.000 0.000 83 VAL A CA 1
ATOM 1354 C C . VAL A 1 83 ? 44.462 128.338 -3.298 1.000 0.000 83 VAL A C 1
ATOM 1355 O O . VAL A 1 83 ? 43.930 128.720 -4.306 1.000 0.000 83 VAL A O 1
ATOM 1368 N N . ASN A 1 84 ? 43.966 127.316 -2.624 1.000 0.000 84 ASN A N 1
ATOM 1369 C CA . ASN A 1 84 ? 42.550 126.860 -2.900 1.000 0.000 84 ASN A CA 1
ATOM 1370 C C . ASN A 1 84 ? 41.878 126.454 -1.572 1.000 0.000 84 ASN A C 1
ATOM 1371 O O . ASN A 1 84 ? 42.560 126.404 -0.524 1.000 0.000 84 ASN A O 1
ATOM 1382 N N . LYS A 1 85 ? 40.542 126.186 -1.572 1.000 0.000 85 LYS A N 1
ATOM 1383 C CA . LYS A 1 85 ? 39.660 126.016 -0.454 1.000 0.000 85 LYS A CA 1
ATOM 1384 C C . LYS A 1 85 ? 40.308 125.322 0.808 1.000 0.000 85 LYS A C 1
ATOM 1385 O O . LYS A 1 85 ? 40.032 125.770 1.934 1.000 0.000 85 LYS A O 1
ATOM 1404 N N . ASP A 1 86 ? 40.970 124.146 0.714 1.000 0.000 86 ASP A N 1
ATOM 1405 C CA . ASP A 1 86 ? 41.674 123.398 1.800 1.000 0.000 86 ASP A CA 1
ATOM 1406 C C . ASP A 1 86 ? 43.188 123.516 1.794 1.000 0.000 86 ASP A C 1
ATOM 1407 O O . ASP A 1 86 ? 43.878 122.892 2.554 1.000 0.000 86 ASP A O 1
ATOM 1416 N N . VAL A 1 87 ? 43.664 124.258 0.856 1.000 0.000 87 VAL A N 1
ATOM 1417 C CA . VAL A 1 87 ? 45.146 124.394 0.502 1.000 0.000 87 VAL A CA 1
ATOM 1418 C C . VAL A 1 87 ? 45.542 125.822 0.786 1.000 0.000 87 VAL A C 1
ATOM 1419 O O . VAL A 1 87 ? 45.560 126.730 -0.020 1.000 0.000 87 VAL A O 1
ATOM 1432 N N . LYS A 1 88 ? 45.806 126.038 2.128 1.000 0.000 88 LYS A N 1
ATOM 1433 C CA . LYS A 1 88 ? 46.492 127.244 2.690 1.000 0.000 88 LYS A CA 1
ATOM 1434 C C . LYS A 1 88 ? 48.022 126.912 2.908 1.000 0.000 88 LYS A C 1
ATOM 1435 O O . LYS A 1 88 ? 48.376 125.742 3.098 1.000 0.000 88 LYS A O 1
ATOM 1454 N N . ILE A 1 89 ? 48.900 127.910 2.816 1.000 0.000 89 ILE A N 1
ATOM 1455 C CA . ILE A 1 89 ? 50.308 127.782 2.826 1.000 0.000 89 ILE A CA 1
ATOM 1456 C C . ILE A 1 89 ? 50.952 128.818 3.764 1.000 0.000 89 ILE A C 1
ATOM 1457 O O . ILE A 1 89 ? 50.392 129.872 3.788 1.000 0.000 89 ILE A O 1
ATOM 1473 N N . THR A 1 90 ? 52.032 128.626 4.500 1.000 0.000 90 THR A N 1
ATOM 1474 C CA . THR A 1 90 ? 52.708 129.714 5.226 1.000 0.000 90 THR A CA 1
ATOM 1475 C C . THR A 1 90 ? 53.786 130.522 4.452 1.000 0.000 90 THR A C 1
ATOM 1476 O O . THR A 1 90 ? 54.160 130.158 3.342 1.000 0.000 90 THR A O 1
ATOM 1487 N N . TYR A 1 91 ? 54.128 131.692 5.000 1.000 0.000 91 TYR A N 1
ATOM 1488 C CA . TYR A 1 91 ? 54.960 132.692 4.318 1.000 0.000 91 TYR A CA 1
ATOM 1489 C C . TYR A 1 91 ? 56.374 132.218 3.918 1.000 0.000 91 TYR A C 1
ATOM 1490 O O . TYR A 1 91 ? 56.914 132.650 2.838 1.000 0.000 91 TYR A O 1
ATOM 1508 N N . THR A 1 92 ? 56.968 131.312 4.694 1.000 0.000 92 THR A N 1
ATOM 1509 C CA . THR A 1 92 ? 58.228 130.620 4.388 1.000 0.000 92 THR A CA 1
ATOM 1510 C C . THR A 1 92 ? 58.156 129.124 4.120 1.000 0.000 92 THR A C 1
ATOM 1511 O O . THR A 1 92 ? 59.018 128.572 3.460 1.000 0.000 92 THR A O 1
ATOM 1522 N N . GLY A 1 93 ? 57.246 128.392 4.746 1.000 0.000 93 GLY A N 1
ATOM 1523 C CA . GLY A 1 93 ? 57.352 126.884 4.740 1.000 0.000 93 GLY A CA 1
ATOM 1524 C C . GLY A 1 93 ? 57.540 126.196 3.348 1.000 0.000 93 GLY A C 1
ATOM 1525 O O . GLY A 1 93 ? 58.252 125.212 3.172 1.000 0.000 93 GLY A O 1
ATOM 1529 N N . VAL A 1 94 ? 56.822 126.620 2.308 1.000 0.000 94 VAL A N 1
ATOM 1530 C CA . VAL A 1 94 ? 56.856 126.156 0.876 1.000 0.000 94 VAL A CA 1
ATOM 1531 C C . VAL A 1 94 ? 58.212 126.386 0.132 1.000 0.000 94 VAL A C 1
ATOM 1532 O O . VAL A 1 94 ? 58.576 125.512 -0.676 1.000 0.000 94 VAL A O 1
ATOM 1545 N N . GLU A 1 95 ? 58.848 127.544 0.360 1.000 0.000 95 GLU A N 1
ATOM 1546 C CA . GLU A 1 95 ? 60.176 127.776 -0.198 1.000 0.000 95 GLU A CA 1
ATOM 1547 C C . GLU A 1 95 ? 61.254 126.906 0.466 1.000 0.000 95 GLU A C 1
ATOM 1548 O O . GLU A 1 95 ? 62.116 126.372 -0.220 1.000 0.000 95 GLU A O 1
ATOM 1560 N N . LEU A 1 96 ? 61.132 126.782 1.768 1.000 0.000 96 LEU A N 1
ATOM 1561 C CA . LEU A 1 96 ? 61.938 125.910 2.646 1.000 0.000 96 LEU A CA 1
ATOM 1562 C C . LEU A 1 96 ? 61.802 124.360 2.350 1.000 0.000 96 LEU A C 1
ATOM 1563 O O . LEU A 1 96 ? 62.796 123.656 2.408 1.000 0.000 96 LEU A O 1
ATOM 1579 N N . ARG A 1 97 ? 60.740 123.944 1.668 1.000 0.000 97 ARG A N 1
ATOM 1580 C CA . ARG A 1 97 ? 60.570 122.628 1.140 1.000 0.000 97 ARG A CA 1
ATOM 1581 C C . ARG A 1 97 ? 61.514 122.284 0.036 1.000 0.000 97 ARG A C 1
ATOM 1582 O O . ARG A 1 97 ? 62.152 121.236 0.002 1.000 0.000 97 ARG A O 1
ATOM 1603 N N . ALA A 1 98 ? 61.716 123.114 -1.024 1.000 0.000 98 ALA A N 1
ATOM 1604 C CA . ALA A 1 98 ? 62.666 123.018 -2.142 1.000 0.000 98 ALA A CA 1
ATOM 1605 C C . ALA A 1 98 ? 64.092 122.792 -1.730 1.000 0.000 98 ALA A C 1
ATOM 1606 O O . ALA A 1 98 ? 64.744 122.106 -2.402 1.000 0.000 98 ALA A O 1
ATOM 1613 N N . ASP A 1 99 ? 64.506 123.322 -0.540 1.000 0.000 99 ASP A N 1
ATOM 1614 C CA . ASP A 1 99 ? 65.750 122.816 0.110 1.000 0.000 99 ASP A CA 1
ATOM 1615 C C . ASP A 1 99 ? 65.720 121.390 0.674 1.000 0.000 99 ASP A C 1
ATOM 1616 O O . ASP A 1 99 ? 66.618 120.698 0.490 1.000 0.000 99 ASP A O 1
ATOM 1625 N N . ASP A 1 100 ? 64.674 120.928 1.204 1.000 0.000 100 ASP A N 1
ATOM 1626 C CA . ASP A 1 100 ? 64.474 119.528 1.560 1.000 0.000 100 ASP A CA 1
ATOM 1627 C C . ASP A 1 100 ? 64.328 118.530 0.394 1.000 0.000 100 ASP A C 1
ATOM 1628 O O . ASP A 1 100 ? 64.838 117.398 0.550 1.000 0.000 100 ASP A O 1
ATOM 1637 N N . ASP A 1 101 ? 63.850 118.928 -0.782 1.000 0.000 101 ASP A N 1
ATOM 1638 C CA . ASP A 1 101 ? 64.002 118.180 -1.986 1.000 0.000 101 ASP A CA 1
ATOM 1639 C C . ASP A 1 101 ? 65.442 118.252 -2.626 1.000 0.000 101 ASP A C 1
ATOM 1640 O O . ASP A 1 101 ? 66.014 117.220 -3.056 1.000 0.000 101 ASP A O 1
ATOM 1649 N N . GLU A 1 102 ? 66.040 119.440 -2.758 1.000 0.000 102 GLU A N 1
ATOM 1650 C CA . GLU A 1 102 ? 67.458 119.654 -3.066 1.000 0.000 102 GLU A CA 1
ATOM 1651 C C . GLU A 1 102 ? 68.442 118.696 -2.288 1.000 0.000 102 GLU A C 1
ATOM 1652 O O . GLU A 1 102 ? 69.420 118.210 -2.806 1.000 0.000 102 GLU A O 1
ATOM 1664 N N . LEU A 1 103 ? 68.258 118.412 -1.002 1.000 0.000 103 LEU A N 1
ATOM 1665 C CA . LEU A 1 103 ? 68.984 117.352 -0.206 1.000 0.000 103 LEU A CA 1
ATOM 1666 C C . LEU A 1 103 ? 68.840 115.980 -0.750 1.000 0.000 103 LEU A C 1
ATOM 1667 O O . LEU A 1 103 ? 69.876 115.334 -0.918 1.000 0.000 103 LEU A O 1
ATOM 1683 N N . VAL A 1 104 ? 67.698 115.534 -1.166 1.000 0.000 104 VAL A N 1
ATOM 1684 C CA . VAL A 1 104 ? 67.588 114.384 -2.120 1.000 0.000 104 VAL A CA 1
ATOM 1685 C C . VAL A 1 104 ? 68.432 114.598 -3.414 1.000 0.000 104 VAL A C 1
ATOM 1686 O O . VAL A 1 104 ? 69.198 113.716 -3.726 1.000 0.000 104 VAL A O 1
ATOM 1699 N N . TRP A 1 105 ? 68.438 115.812 -4.134 1.000 0.000 105 TRP A N 1
ATOM 1700 C CA . TRP A 1 105 ? 69.184 116.094 -5.364 1.000 0.000 105 TRP A CA 1
ATOM 1701 C C . TRP A 1 105 ? 70.726 115.942 -5.124 1.000 0.000 105 TRP A C 1
ATOM 1702 O O . TRP A 1 105 ? 71.410 115.242 -5.874 1.000 0.000 105 TRP A O 1
ATOM 1723 N N . GLN A 1 106 ? 71.164 116.516 -3.974 1.000 0.000 106 GLN A N 1
ATOM 1724 C CA . GLN A 1 106 ? 72.594 116.334 -3.526 1.000 0.000 106 GLN A CA 1
ATOM 1725 C C . GLN A 1 106 ? 72.984 114.846 -3.464 1.000 0.000 106 GLN A C 1
ATOM 1726 O O . GLN A 1 106 ? 73.940 114.462 -4.098 1.000 0.000 106 GLN A O 1
ATOM 1740 N N . GLN A 1 107 ? 72.222 113.898 -2.902 1.000 0.000 107 GLN A N 1
ATOM 1741 C CA . GLN A 1 107 ? 72.516 112.578 -2.652 1.000 0.000 107 GLN A CA 1
ATOM 1742 C C . GLN A 1 107 ? 72.600 111.788 -3.944 1.000 0.000 107 GLN A C 1
ATOM 1743 O O . GLN A 1 107 ? 73.594 111.180 -4.246 1.000 0.000 107 GLN A O 1
ATOM 1757 N N . VAL A 1 108 ? 71.564 111.938 -4.766 1.000 0.000 108 VAL A N 1
ATOM 1758 C CA . VAL A 1 108 ? 71.538 111.460 -6.170 1.000 0.000 108 VAL A CA 1
ATOM 1759 C C . VAL A 1 108 ? 72.736 111.940 -6.988 1.000 0.000 108 VAL A C 1
ATOM 1760 O O . VAL A 1 108 ? 73.322 111.028 -7.578 1.000 0.000 108 VAL A O 1
ATOM 1773 N N . LEU A 1 109 ? 73.116 113.228 -6.894 1.000 0.000 109 LEU A N 1
ATOM 1774 C CA . LEU A 1 109 ? 74.268 113.820 -7.464 1.000 0.000 109 LEU A CA 1
ATOM 1775 C C . LEU A 1 109 ? 75.524 113.200 -6.958 1.000 0.000 109 LEU A C 1
ATOM 1776 O O . LEU A 1 109 ? 76.344 112.934 -7.822 1.000 0.000 109 LEU A O 1
ATOM 1792 N N . GLU A 1 110 ? 75.706 112.818 -5.666 1.000 0.000 110 GLU A N 1
ATOM 1793 C CA . GLU A 1 110 ? 76.910 112.122 -5.164 1.000 0.000 110 GLU A CA 1
ATOM 1794 C C . GLU A 1 110 ? 77.070 110.734 -5.776 1.000 0.000 110 GLU A C 1
ATOM 1795 O O . GLU A 1 110 ? 78.166 110.260 -6.164 1.000 0.000 110 GLU A O 1
ATOM 1807 N N . TYR A 1 111 ? 75.944 110.078 -6.172 1.000 0.000 111 TYR A N 1
ATOM 1808 C CA . TYR A 1 111 ? 75.896 108.804 -6.792 1.000 0.000 111 TYR A CA 1
ATOM 1809 C C . TYR A 1 111 ? 75.986 108.772 -8.320 1.000 0.000 111 TYR A C 1
ATOM 1810 O O . TYR A 1 111 ? 76.642 107.926 -8.870 1.000 0.000 111 TYR A O 1
ATOM 1828 N N . ALA A 1 112 ? 75.460 109.792 -9.024 1.000 0.000 112 ALA A N 1
ATOM 1829 C CA . ALA A 1 112 ? 75.756 110.084 -10.446 1.000 0.000 112 ALA A CA 1
ATOM 1830 C C . ALA A 1 112 ? 77.206 110.376 -10.690 1.000 0.000 112 ALA A C 1
ATOM 1831 O O . ALA A 1 112 ? 77.700 110.122 -11.770 1.000 0.000 112 ALA A O 1
ATOM 1838 N N . LYS A 1 113 ? 77.962 110.986 -9.722 1.000 0.000 113 LYS A N 1
ATOM 1839 C CA . LYS A 1 113 ? 79.410 111.206 -9.794 1.000 0.000 113 LYS A CA 1
ATOM 1840 C C . LYS A 1 113 ? 80.158 109.892 -9.824 1.000 0.000 1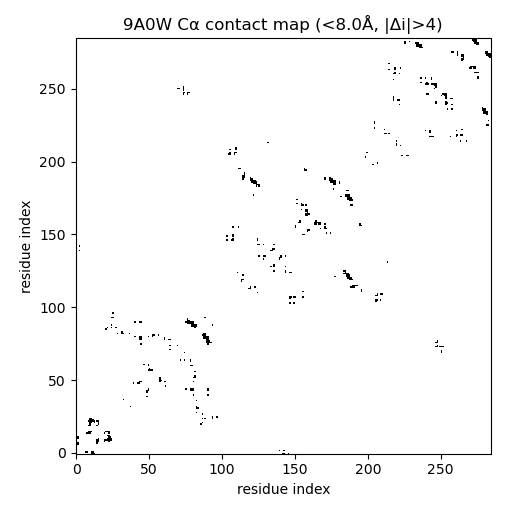13 LYS A C 1
ATOM 1841 O O . LYS A 1 113 ? 81.298 109.800 -10.238 1.000 0.000 113 LYS A O 1
ATOM 1860 N N . ARG A 1 114 ? 79.496 108.852 -9.372 1.000 0.000 114 ARG A N 1
ATOM 1861 C CA . ARG A 1 114 ? 80.032 107.500 -9.100 1.000 0.000 114 ARG A CA 1
ATOM 1862 C C . ARG A 1 114 ? 79.782 106.526 -10.246 1.000 0.000 114 ARG A C 1
ATOM 1863 O O . ARG A 1 114 ? 80.610 105.662 -10.420 1.000 0.000 114 ARG A O 1
ATOM 1884 N N . THR A 1 115 ? 78.702 106.652 -10.994 1.000 0.000 115 THR A N 1
ATOM 1885 C CA . THR A 1 115 ? 78.194 105.584 -11.920 1.000 0.000 115 THR A CA 1
ATOM 1886 C C . THR A 1 115 ? 78.942 105.352 -13.196 1.000 0.000 115 THR A C 1
ATOM 1887 O O . THR A 1 115 ? 79.154 104.176 -13.612 1.000 0.000 115 THR A O 1
ATOM 1898 N N . PRO A 1 116 ? 79.442 106.402 -13.888 1.000 0.000 116 PRO A N 1
ATOM 1899 C CA . PRO A 1 116 ? 80.148 106.204 -15.148 1.000 0.000 116 PRO A CA 1
ATOM 1900 C C . PRO A 1 116 ? 81.334 105.190 -15.170 1.000 0.000 116 PRO A C 1
ATOM 1901 O O . PRO A 1 116 ? 81.548 104.542 -16.216 1.000 0.000 116 PRO A O 1
ATOM 1912 N N . ILE A 1 117 ? 82.084 105.074 -14.070 1.000 0.000 117 ILE A N 1
ATOM 1913 C CA . ILE A 1 117 ? 83.380 104.282 -14.078 1.000 0.000 117 ILE A CA 1
ATOM 1914 C C . ILE A 1 117 ? 83.794 103.786 -12.716 1.000 0.000 117 ILE A C 1
ATOM 1915 O O . ILE A 1 117 ? 84.356 102.740 -12.534 1.000 0.000 117 ILE A O 1
ATOM 1931 N N . GLY A 1 118 ? 83.444 104.492 -11.606 1.000 0.000 118 GLY A N 1
ATOM 1932 C CA . GLY A 1 118 ? 83.788 104.196 -10.254 1.000 0.000 118 GLY A CA 1
ATOM 1933 C C . GLY A 1 118 ? 82.918 103.032 -9.746 1.000 0.000 118 GLY A C 1
ATOM 1934 O O . GLY A 1 118 ? 83.460 102.044 -9.240 1.000 0.000 118 GLY A O 1
ATOM 1938 N N . GLU A 1 119 ? 81.576 103.070 -9.964 1.000 0.000 119 GLU A N 1
ATOM 1939 C CA . GLU A 1 119 ? 80.760 101.880 -9.700 1.000 0.000 119 GLU A CA 1
ATOM 1940 C C . GLU A 1 119 ? 79.694 101.774 -10.766 1.000 0.000 119 GLU A C 1
ATOM 1941 O O . GLU A 1 119 ? 78.566 102.298 -10.602 1.000 0.000 119 GLU A O 1
ATOM 1953 N N . PRO A 1 120 ? 79.924 101.132 -11.918 1.000 0.000 120 PRO A N 1
ATOM 1954 C CA . PRO A 1 120 ? 78.892 100.876 -12.888 1.000 0.000 120 PRO A CA 1
ATOM 1955 C C . PRO A 1 120 ? 77.836 99.776 -12.548 1.000 0.000 120 PRO A C 1
ATOM 1956 O O . PRO A 1 120 ? 76.656 99.892 -12.928 1.000 0.000 120 PRO A O 1
ATOM 1967 N N . ILE A 1 121 ? 78.266 98.690 -11.760 1.000 0.000 121 ILE A N 1
ATOM 1968 C CA . ILE A 1 121 ? 77.482 97.446 -11.678 1.000 0.000 121 ILE A CA 1
ATOM 1969 C C . ILE A 1 121 ? 77.214 96.894 -10.260 1.000 0.000 121 ILE A C 1
ATOM 1970 O O . ILE A 1 121 ? 76.830 95.750 -10.140 1.000 0.000 121 ILE A O 1
ATOM 1986 N N . THR A 1 122 ? 77.478 97.672 -9.166 1.000 0.000 122 THR A N 1
ATOM 1987 C CA . THR A 1 122 ? 77.348 97.150 -7.800 1.000 0.000 122 THR A CA 1
ATOM 1988 C C . THR A 1 122 ? 76.832 98.148 -6.804 1.000 0.000 122 THR A C 1
ATOM 1989 O O . THR A 1 122 ? 76.800 97.830 -5.634 1.000 0.000 122 THR A O 1
ATOM 2000 N N . PHE A 1 123 ? 76.512 99.340 -7.310 1.000 0.000 123 PHE A N 1
ATOM 2001 C CA . PHE A 1 123 ? 76.332 100.480 -6.372 1.000 0.000 123 PHE A CA 1
ATOM 2002 C C . PHE A 1 123 ? 74.992 100.498 -5.594 1.000 0.000 123 PHE A C 1
ATOM 2003 O O . PHE A 1 123 ? 74.056 99.878 -6.004 1.000 0.000 123 PHE A O 1
ATOM 2020 N N . THR A 1 124 ? 74.992 101.074 -4.404 1.000 0.000 124 THR A N 1
ATOM 2021 C CA . THR A 1 124 ? 73.860 101.134 -3.484 1.000 0.000 124 THR A CA 1
ATOM 2022 C C . THR A 1 124 ? 74.096 102.322 -2.536 1.000 0.000 124 THR A C 1
ATOM 2023 O O . THR A 1 124 ? 75.136 102.530 -1.942 1.000 0.000 124 THR A O 1
ATOM 2034 N N . PHE A 1 125 ? 73.068 103.134 -2.302 1.000 0.000 125 PHE A N 1
ATOM 2035 C CA . PHE A 1 125 ? 73.084 104.310 -1.478 1.000 0.000 125 PHE A CA 1
ATOM 2036 C C . PHE A 1 125 ? 73.390 103.884 0.002 1.000 0.000 125 PHE A C 1
ATOM 2037 O O . PHE A 1 125 ? 73.630 104.838 0.790 1.000 0.000 125 PHE A O 1
ATOM 2054 N N . TYR A 1 126 ? 73.282 102.566 0.424 1.000 0.000 126 TYR A N 1
ATOM 2055 C CA . TYR A 1 126 ? 73.468 102.118 1.832 1.000 0.000 126 TYR A CA 1
ATOM 2056 C C . TYR A 1 126 ? 74.906 102.350 2.284 1.000 0.000 126 TYR A C 1
ATOM 2057 O O . TYR A 1 126 ? 75.206 102.474 3.496 1.000 0.000 126 TYR A O 1
ATOM 2075 N N . GLU A 1 127 ? 75.870 102.382 1.302 1.000 0.000 127 GLU A N 1
ATOM 2076 C CA . GLU A 1 127 ? 77.290 102.714 1.636 1.000 0.000 127 GLU A CA 1
ATOM 2077 C C . GLU A 1 127 ? 77.508 104.142 2.092 1.000 0.000 127 GLU A C 1
ATOM 2078 O O . GLU A 1 127 ? 78.022 104.416 3.148 1.000 0.000 127 GLU A O 1
ATOM 2090 N N . LEU A 1 128 ? 77.002 105.148 1.318 1.000 0.000 128 LEU A N 1
ATOM 2091 C CA . LEU A 1 128 ? 76.996 106.566 1.756 1.000 0.000 128 LEU A CA 1
ATOM 2092 C C . LEU A 1 128 ? 76.214 106.738 3.106 1.000 0.000 128 LEU A C 1
ATOM 2093 O O . LEU A 1 128 ? 76.688 107.396 4.032 1.000 0.000 128 LEU A O 1
ATOM 2109 N N . CYS A 1 129 ? 75.014 106.104 3.142 1.000 0.000 129 CYS A N 1
ATOM 2110 C CA . CYS A 1 129 ? 74.244 106.250 4.396 1.000 0.000 129 CYS A CA 1
ATOM 2111 C C . CYS A 1 129 ? 74.900 105.672 5.664 1.000 0.000 129 CYS A C 1
ATOM 2112 O O . CYS A 1 129 ? 74.936 106.424 6.658 1.000 0.000 129 CYS A O 1
ATOM 2120 N N . GLN A 1 130 ? 75.674 104.578 5.520 1.000 0.000 130 GLN A N 1
ATOM 2121 C CA . GLN A 1 130 ? 76.530 104.008 6.504 1.000 0.000 130 GLN A CA 1
ATOM 2122 C C . GLN A 1 130 ? 77.864 104.820 6.680 1.000 0.000 130 GLN A C 1
ATOM 2123 O O . GLN A 1 130 ? 78.318 104.832 7.816 1.000 0.000 130 GLN A O 1
ATOM 2137 N N . ASP A 1 131 ? 78.532 105.372 5.702 1.000 0.000 131 ASP A N 1
ATOM 2138 C CA . ASP A 1 131 ? 79.682 106.266 5.946 1.000 0.000 131 ASP A CA 1
ATOM 2139 C C . ASP A 1 131 ? 79.404 107.566 6.716 1.000 0.000 131 ASP A C 1
ATOM 2140 O O . ASP A 1 131 ? 80.058 107.954 7.646 1.000 0.000 131 ASP A O 1
ATOM 2149 N N . LEU A 1 132 ? 78.180 108.130 6.430 1.000 0.000 132 LEU A N 1
ATOM 2150 C CA . LEU A 1 132 ? 77.568 109.226 7.174 1.000 0.000 132 LEU A CA 1
ATOM 2151 C C . LEU A 1 132 ? 77.098 108.904 8.652 1.000 0.000 132 LEU A C 1
ATOM 2152 O O . LEU A 1 132 ? 76.894 109.860 9.398 1.000 0.000 132 LEU A O 1
ATOM 2168 N N . GLY A 1 133 ? 76.980 107.622 9.028 1.000 0.000 133 GLY A N 1
ATOM 2169 C CA . GLY A 1 133 ? 76.620 107.254 10.370 1.000 0.000 133 GLY A CA 1
ATOM 2170 C C . GLY A 1 133 ? 75.102 107.362 10.654 1.000 0.000 133 GLY A C 1
ATOM 2171 O O . GLY A 1 133 ? 74.790 107.194 11.832 1.000 0.000 133 GLY A O 1
ATOM 2175 N N . TRP A 1 134 ? 74.260 107.592 9.680 1.000 0.000 134 TRP A N 1
ATOM 2176 C CA . TRP A 1 134 ? 72.812 107.918 9.770 1.000 0.000 134 TRP A CA 1
ATOM 2177 C C . TRP A 1 134 ? 71.922 106.804 10.278 1.000 0.000 134 TRP A C 1
ATOM 2178 O O . TRP A 1 134 ? 72.302 105.642 10.272 1.000 0.000 134 TRP A O 1
ATOM 2199 N N . SER A 1 135 ? 70.688 107.032 10.702 1.000 0.000 135 SER A N 1
ATOM 2200 C CA . SER A 1 135 ? 69.718 106.002 11.206 1.000 0.000 135 SER A CA 1
ATOM 2201 C C . SER A 1 135 ? 69.302 104.890 10.226 1.000 0.000 135 SER A C 1
ATOM 2202 O O . SER A 1 135 ? 68.150 104.434 10.222 1.000 0.000 135 SER A O 1
ATOM 2210 N N . ILE A 1 136 ? 70.192 104.426 9.356 1.000 0.000 136 ILE A N 1
ATOM 2211 C CA . ILE A 1 136 ? 70.028 103.486 8.260 1.000 0.000 136 ILE A CA 1
ATOM 2212 C C . ILE A 1 136 ? 69.384 102.194 8.712 1.000 0.000 136 ILE A C 1
ATOM 2213 O O . ILE A 1 136 ? 68.476 101.702 7.996 1.000 0.000 136 ILE A O 1
ATOM 2229 N N . ASN A 1 137 ? 69.754 101.596 9.822 1.000 0.000 137 ASN A N 1
ATOM 2230 C CA . ASN A 1 137 ? 69.078 100.354 10.424 1.000 0.000 137 ASN A CA 1
ATOM 2231 C C . ASN A 1 137 ? 67.628 100.640 10.872 1.000 0.000 137 ASN A C 1
ATOM 2232 O O . ASN A 1 137 ? 66.726 99.834 10.594 1.000 0.000 137 ASN A O 1
ATOM 2243 N N . GLY A 1 138 ? 67.338 101.834 11.462 1.000 0.000 138 GLY A N 1
ATOM 2244 C CA . GLY A 1 138 ? 66.120 102.154 12.250 1.000 0.000 138 GLY A CA 1
ATOM 2245 C C . GLY A 1 138 ? 65.116 102.940 11.490 1.000 0.000 138 GLY A C 1
ATOM 2246 O O . GLY A 1 138 ? 63.946 102.588 11.658 1.000 0.000 138 GLY A O 1
ATOM 2250 N N . ARG A 1 139 ? 65.490 103.842 10.558 1.000 0.000 139 ARG A N 1
ATOM 2251 C CA . ARG A 1 139 ? 64.590 104.916 10.084 1.000 0.000 139 ARG A CA 1
ATOM 2252 C C . ARG A 1 139 ? 64.922 105.364 8.672 1.000 0.000 139 ARG A C 1
ATOM 2253 O O . ARG A 1 139 ? 64.008 105.314 7.832 1.000 0.000 139 ARG A O 1
ATOM 2274 N N . TYR A 1 140 ? 66.192 105.752 8.450 1.000 0.000 140 TYR A N 1
ATOM 2275 C CA . TYR A 1 140 ? 66.650 106.390 7.206 1.000 0.000 140 TYR A CA 1
ATOM 2276 C C . TYR A 1 140 ? 66.442 105.520 5.918 1.000 0.000 140 TYR A C 1
ATOM 2277 O O . TYR A 1 140 ? 66.454 106.028 4.802 1.000 0.000 140 TYR A O 1
ATOM 2295 N N . TYR A 1 141 ? 66.338 104.188 6.064 1.000 0.000 141 TYR A N 1
ATOM 2296 C CA . TYR A 1 141 ? 66.042 103.296 4.964 1.000 0.000 141 TYR A CA 1
ATOM 2297 C C . TYR A 1 141 ? 64.768 103.766 4.170 1.000 0.000 141 TYR A C 1
ATOM 2298 O O . TYR A 1 141 ? 64.902 103.836 2.936 1.000 0.000 141 TYR A O 1
ATOM 2316 N N . THR A 1 142 ? 63.704 104.290 4.810 1.000 0.000 142 THR A N 1
ATOM 2317 C CA . THR A 1 142 ? 62.610 105.026 4.048 1.000 0.000 142 THR A CA 1
ATOM 2318 C C . THR A 1 142 ? 63.048 106.116 3.090 1.000 0.000 142 THR A C 1
ATOM 2319 O O . THR A 1 142 ? 62.432 106.316 2.038 1.000 0.000 142 THR A O 1
ATOM 2330 N N . LYS A 1 143 ? 64.040 106.910 3.500 1.000 0.000 143 LYS A N 1
ATOM 2331 C CA . LYS A 1 143 ? 64.740 108.016 2.790 1.000 0.000 143 LYS A CA 1
ATOM 2332 C C . LYS A 1 143 ? 65.836 107.596 1.844 1.000 0.000 143 LYS A C 1
ATOM 2333 O O . LYS A 1 143 ? 66.040 108.242 0.822 1.000 0.000 143 LYS A O 1
ATOM 2352 N N . ALA A 1 144 ? 66.526 106.504 2.116 1.000 0.000 144 ALA A N 1
ATOM 2353 C CA . ALA A 1 144 ? 67.444 105.836 1.224 1.000 0.000 144 ALA A CA 1
ATOM 2354 C C . ALA A 1 144 ? 66.656 105.352 -0.014 1.000 0.000 144 ALA A C 1
ATOM 2355 O O . ALA A 1 144 ? 67.058 105.466 -1.166 1.000 0.000 144 ALA A O 1
ATOM 2362 N N . GLU A 1 145 ? 65.470 104.728 0.210 1.000 0.000 145 GLU A N 1
ATOM 2363 C CA . GLU A 1 145 ? 64.540 104.182 -0.774 1.000 0.000 145 GLU A CA 1
ATOM 2364 C C . GLU A 1 145 ? 63.876 105.234 -1.636 1.000 0.000 145 GLU A C 1
ATOM 2365 O O . GLU A 1 145 ? 63.762 105.144 -2.848 1.000 0.000 145 GLU A O 1
ATOM 2377 N N . GLU A 1 146 ? 63.436 106.332 -0.938 1.000 0.000 146 GLU A N 1
ATOM 2378 C CA . GLU A 1 146 ? 63.114 107.582 -1.528 1.000 0.000 146 GLU A CA 1
ATOM 2379 C C . GLU A 1 146 ? 64.220 108.038 -2.470 1.000 0.000 146 GLU A C 1
ATOM 2380 O O . GLU A 1 146 ? 63.888 108.356 -3.584 1.000 0.000 146 GLU A O 1
ATOM 2392 N N . CYS A 1 147 ? 65.486 108.068 -2.000 1.000 0.000 147 CYS A N 1
ATOM 2393 C CA . CYS A 1 147 ? 66.614 108.502 -2.820 1.000 0.000 147 CYS A CA 1
ATOM 2394 C C . CYS A 1 147 ? 66.682 107.614 -4.140 1.000 0.000 147 CYS A C 1
ATOM 2395 O O . CYS A 1 147 ? 66.786 108.076 -5.254 1.000 0.000 147 CYS A O 1
ATOM 2403 N N . LEU A 1 148 ? 66.630 106.328 -3.892 1.000 0.000 148 LEU A N 1
ATOM 2404 C CA . LEU A 1 148 ? 66.686 105.296 -4.932 1.000 0.000 148 LEU A CA 1
ATOM 2405 C C . LEU A 1 148 ? 65.560 105.380 -5.948 1.000 0.000 148 LEU A C 1
ATOM 2406 O O . LEU A 1 148 ? 65.718 105.186 -7.154 1.000 0.000 148 LEU A O 1
ATOM 2422 N N . SER A 1 149 ? 64.462 105.898 -5.514 1.000 0.000 149 SER A N 1
ATOM 2423 C CA . SER A 1 149 ? 63.248 106.186 -6.296 1.000 0.000 149 SER A CA 1
ATOM 2424 C C . SER A 1 149 ? 63.526 107.478 -7.130 1.000 0.000 149 SER A C 1
ATOM 2425 O O . SER A 1 149 ? 63.238 107.520 -8.270 1.000 0.000 149 SER A O 1
ATOM 2433 N N . ARG A 1 150 ? 64.066 108.550 -6.490 1.000 0.000 150 ARG A N 1
ATOM 2434 C CA . ARG A 1 150 ? 64.346 109.868 -7.076 1.000 0.000 150 ARG A CA 1
ATOM 2435 C C . ARG A 1 150 ? 65.386 109.810 -8.206 1.000 0.000 150 ARG A C 1
ATOM 2436 O O . ARG A 1 150 ? 65.140 110.330 -9.294 1.000 0.000 150 ARG A O 1
ATOM 2457 N N . LEU A 1 151 ? 66.468 109.000 -8.042 1.000 0.000 151 LEU A N 1
ATOM 2458 C CA . LEU A 1 151 ? 67.376 108.558 -9.090 1.000 0.000 151 LEU A CA 1
ATOM 2459 C C . LEU A 1 151 ? 66.624 107.990 -10.302 1.000 0.000 151 LEU A C 1
ATOM 2460 O O . LEU A 1 151 ? 67.020 108.224 -11.432 1.000 0.000 151 LEU A O 1
ATOM 2476 N N . GLN A 1 152 ? 65.578 107.184 -10.128 1.000 0.000 152 GLN A N 1
ATOM 2477 C CA . GLN A 1 152 ? 64.770 106.568 -11.238 1.000 0.000 152 GLN A CA 1
ATOM 2478 C C . GLN A 1 152 ? 63.950 107.656 -11.914 1.000 0.000 152 GLN A C 1
ATOM 2479 O O . GLN A 1 152 ? 63.948 107.746 -13.120 1.000 0.000 152 GLN A O 1
ATOM 2493 N N . ALA A 1 153 ? 63.292 108.564 -11.106 1.000 0.000 153 ALA A N 1
ATOM 2494 C CA . ALA A 1 153 ? 62.234 109.486 -11.618 1.000 0.000 153 ALA A CA 1
ATOM 2495 C C . ALA A 1 153 ? 62.850 110.584 -12.380 1.000 0.000 153 ALA A C 1
ATOM 2496 O O . ALA A 1 153 ? 62.348 111.072 -13.402 1.000 0.000 153 ALA A O 1
ATOM 2503 N N . THR A 1 154 ? 63.960 111.056 -11.926 1.000 0.000 154 THR A N 1
ATOM 2504 C CA . THR A 1 154 ? 64.828 111.934 -12.636 1.000 0.000 154 THR A CA 1
ATOM 2505 C C . THR A 1 154 ? 65.662 111.288 -13.776 1.000 0.000 154 THR A C 1
ATOM 2506 O O . THR A 1 154 ? 66.338 112.008 -14.482 1.000 0.000 154 THR A O 1
ATOM 2517 N N . ALA A 1 155 ? 65.480 109.932 -13.976 1.000 0.000 155 ALA A N 1
ATOM 2518 C CA . ALA A 1 155 ? 66.384 109.072 -14.796 1.000 0.000 155 ALA A CA 1
ATOM 2519 C C . ALA A 1 155 ? 67.902 109.458 -14.744 1.000 0.000 155 ALA A C 1
ATOM 2520 O O . ALA A 1 155 ? 68.558 109.888 -15.716 1.000 0.000 155 ALA A O 1
ATOM 2527 N N . MET A 1 156 ? 68.362 109.530 -13.514 1.000 0.000 156 MET A N 1
ATOM 2528 C CA . MET A 1 156 ? 69.654 110.062 -13.082 1.000 0.000 156 MET A CA 1
ATOM 2529 C C . MET A 1 156 ? 70.124 111.344 -13.826 1.000 0.000 156 MET A C 1
ATOM 2530 O O . MET A 1 156 ? 71.266 111.420 -14.242 1.000 0.000 156 MET A O 1
ATOM 2544 N N . GLY A 1 157 ? 69.272 112.320 -14.094 1.000 0.000 157 GLY A N 1
ATOM 2545 C CA . GLY A 1 157 ? 69.466 113.606 -14.926 1.000 0.000 157 GLY A CA 1
ATOM 2546 C C . GLY A 1 157 ? 68.890 113.606 -16.388 1.000 0.000 157 GLY A C 1
ATOM 2547 O O . GLY A 1 157 ? 68.832 114.694 -16.948 1.000 0.000 157 GLY A O 1
ATOM 2551 N N . PHE A 1 158 ? 68.478 112.502 -16.982 1.000 0.000 158 PHE A N 1
ATOM 2552 C CA . PHE A 1 158 ? 67.826 112.458 -18.308 1.000 0.000 158 PHE A CA 1
ATOM 2553 C C . PHE A 1 158 ? 66.376 113.016 -18.390 1.000 0.000 158 PHE A C 1
ATOM 2554 O O . PHE A 1 158 ? 65.946 113.588 -19.396 1.000 0.000 158 PHE A O 1
ATOM 2571 N N . THR A 1 159 ? 65.540 112.804 -17.372 1.000 0.000 159 THR A N 1
ATOM 2572 C CA . THR A 1 159 ? 64.152 113.350 -17.362 1.000 0.000 159 THR A CA 1
ATOM 2573 C C . THR A 1 159 ? 64.110 114.902 -17.116 1.000 0.000 159 THR A C 1
ATOM 2574 O O . THR A 1 159 ? 63.386 115.424 -16.262 1.000 0.000 159 THR A O 1
ATOM 2585 N N . SER A 1 160 ? 64.748 115.594 -18.016 1.000 0.000 160 SER A N 1
ATOM 2586 C CA . SER A 1 160 ? 65.070 117.032 -17.934 1.000 0.000 160 SER A CA 1
ATOM 2587 C C . SER A 1 160 ? 64.936 117.816 -19.230 1.000 0.000 160 SER A C 1
ATOM 2588 O O . SER A 1 160 ? 65.260 119.016 -19.230 1.000 0.000 160 SER A O 1
ATOM 2596 N N . ASP A 1 161 ? 64.468 117.258 -20.398 1.000 0.000 161 ASP A N 1
ATOM 2597 C CA . ASP A 1 161 ? 64.364 117.994 -21.724 1.000 0.000 161 ASP A CA 1
ATOM 2598 C C . ASP A 1 161 ? 63.264 117.228 -22.556 1.000 0.000 161 ASP A C 1
ATOM 2599 O O . ASP A 1 161 ? 63.098 116.008 -22.346 1.000 0.000 161 ASP A O 1
ATOM 2608 N N . ARG A 1 162 ? 62.742 117.780 -23.650 1.000 0.000 162 ARG A N 1
ATOM 2609 C CA . ARG A 1 162 ? 61.838 117.020 -24.550 1.000 0.000 162 ARG A CA 1
ATOM 2610 C C . ARG A 1 162 ? 62.368 115.758 -25.200 1.000 0.000 162 ARG A C 1
ATOM 2611 O O . ARG A 1 162 ? 61.600 114.814 -25.306 1.000 0.000 162 ARG A O 1
ATOM 2632 N N . VAL A 1 163 ? 63.656 115.822 -25.572 1.000 0.000 163 VAL A N 1
ATOM 2633 C CA . VAL A 1 163 ? 64.480 114.698 -26.112 1.000 0.000 163 VAL A CA 1
ATOM 2634 C C . VAL A 1 163 ? 65.032 113.914 -24.914 1.000 0.000 163 VAL A C 1
ATOM 2635 O O . VAL A 1 163 ? 65.290 112.708 -25.038 1.000 0.000 163 VAL A O 1
ATOM 2648 N N . GLY A 1 164 ? 65.162 114.488 -23.694 1.000 0.000 164 GLY A N 1
ATOM 2649 C CA . GLY A 1 164 ? 65.672 113.836 -22.454 1.000 0.000 164 GLY A CA 1
ATOM 2650 C C . GLY A 1 164 ? 64.628 112.874 -21.888 1.000 0.000 164 GLY A C 1
ATOM 2651 O O . GLY A 1 164 ? 64.938 111.748 -21.468 1.000 0.000 164 GLY A O 1
ATOM 2655 N N . HIS A 1 165 ? 63.322 113.328 -21.812 1.000 0.000 165 HIS A N 1
ATOM 2656 C CA . HIS A 1 165 ? 62.080 112.470 -21.604 1.000 0.000 165 HIS A CA 1
ATOM 2657 C C . HIS A 1 165 ? 61.950 111.232 -22.570 1.000 0.000 165 HIS A C 1
ATOM 2658 O O . HIS A 1 165 ? 61.102 110.328 -22.358 1.000 0.000 165 HIS A O 1
ATOM 2672 N N . LEU A 1 166 ? 62.678 111.220 -23.694 1.000 0.000 166 LEU A N 1
ATOM 2673 C CA . LEU A 1 166 ? 62.908 110.030 -24.512 1.000 0.000 166 LEU A CA 1
ATOM 2674 C C . LEU A 1 166 ? 64.104 109.220 -24.146 1.000 0.000 166 LEU A C 1
ATOM 2675 O O . LEU A 1 166 ? 63.930 108.074 -23.848 1.000 0.000 166 LEU A O 1
ATOM 2691 N N . GLU A 1 167 ? 65.280 109.854 -24.008 1.000 0.000 167 GLU A N 1
ATOM 2692 C CA . GLU A 1 167 ? 66.490 109.140 -23.372 1.000 0.000 167 GLU A CA 1
ATOM 2693 C C . GLU A 1 167 ? 66.228 108.566 -21.986 1.000 0.000 167 GLU A C 1
ATOM 2694 O O . GLU A 1 167 ? 66.712 107.456 -21.654 1.000 0.000 167 GLU A O 1
ATOM 2706 N N . SER A 1 168 ? 65.320 109.130 -21.190 1.000 0.000 168 SER A N 1
ATOM 2707 C CA . SER A 1 168 ? 64.884 108.554 -19.900 1.000 0.000 168 SER A CA 1
ATOM 2708 C C . SER A 1 168 ? 64.386 107.094 -20.046 1.000 0.000 168 SER A C 1
ATOM 2709 O O . SER A 1 168 ? 64.638 106.370 -19.078 1.000 0.000 168 SER A O 1
ATOM 2717 N N . VAL A 1 169 ? 63.776 106.744 -21.160 1.000 0.000 169 VAL A N 1
ATOM 2718 C CA . VAL A 1 169 ? 63.276 105.342 -21.376 1.000 0.000 169 VAL A CA 1
ATOM 2719 C C . VAL A 1 169 ? 64.418 104.308 -21.504 1.000 0.000 169 VAL A C 1
ATOM 2720 O O . VAL A 1 169 ? 64.446 103.268 -20.846 1.000 0.000 169 VAL A O 1
ATOM 2733 N N . SER A 1 170 ? 65.350 104.780 -22.266 1.000 0.000 170 SER A N 1
ATOM 2734 C CA . SER A 1 170 ? 66.626 104.106 -22.504 1.000 0.000 170 SER A CA 1
ATOM 2735 C C . SER A 1 170 ? 67.442 104.000 -21.198 1.000 0.000 170 SER A C 1
ATOM 2736 O O . SER A 1 170 ? 67.806 102.916 -20.842 1.000 0.000 170 SER A O 1
ATOM 2744 N N . LEU A 1 171 ? 67.508 105.114 -20.442 1.000 0.000 171 LEU A N 1
ATOM 2745 C CA . LEU A 1 171 ? 68.152 105.116 -19.150 1.000 0.000 171 LEU A CA 1
ATOM 2746 C C . LEU A 1 171 ? 67.422 104.108 -18.238 1.000 0.000 171 LEU A C 1
ATOM 2747 O O . LEU A 1 171 ? 68.140 103.192 -17.782 1.000 0.000 171 LEU A O 1
ATOM 2763 N N . LEU A 1 172 ? 66.112 104.014 -18.196 1.000 0.000 172 LEU A N 1
ATOM 2764 C CA . LEU A 1 172 ? 65.432 103.052 -17.400 1.000 0.000 172 LEU A CA 1
ATOM 2765 C C . LEU A 1 172 ? 65.518 101.580 -17.832 1.000 0.000 172 LEU A C 1
ATOM 2766 O O . LEU A 1 172 ? 65.432 100.736 -16.976 1.000 0.000 172 LEU A O 1
ATOM 2782 N N . HIS A 1 173 ? 65.752 101.286 -19.160 1.000 0.000 173 HIS A N 1
ATOM 2783 C CA . HIS A 1 173 ? 66.056 99.938 -19.576 1.000 0.000 173 HIS A CA 1
ATOM 2784 C C . HIS A 1 173 ? 67.544 99.566 -19.238 1.000 0.000 173 HIS A C 1
ATOM 2785 O O . HIS A 1 173 ? 67.860 98.366 -19.204 1.000 0.000 173 HIS A O 1
ATOM 2799 N N . ARG A 1 174 ? 68.392 100.512 -19.018 1.000 0.000 174 ARG A N 1
ATOM 2800 C CA . ARG A 1 174 ? 69.734 100.172 -18.480 1.000 0.000 174 ARG A CA 1
ATOM 2801 C C . ARG A 1 174 ? 69.842 100.178 -16.904 1.000 0.000 174 ARG A C 1
ATOM 2802 O O . ARG A 1 174 ? 70.532 99.314 -16.324 1.000 0.000 174 ARG A O 1
ATOM 2823 N N . PHE A 1 175 ? 69.100 101.000 -16.190 1.000 0.000 175 PHE A N 1
ATOM 2824 C CA . PHE A 1 175 ? 68.926 100.782 -14.736 1.000 0.000 175 PHE A CA 1
ATOM 2825 C C . PHE A 1 175 ? 68.214 99.478 -14.330 1.000 0.000 175 PHE A C 1
ATOM 2826 O O . PHE A 1 175 ? 67.326 99.050 -15.044 1.000 0.000 175 PHE A O 1
ATOM 2843 N N . ARG A 1 176 ? 68.688 98.846 -13.298 1.000 0.000 176 ARG A N 1
ATOM 2844 C CA . ARG A 1 176 ? 67.942 98.008 -12.356 1.000 0.000 176 ARG A CA 1
ATOM 2845 C C . ARG A 1 176 ? 68.648 97.796 -11.094 1.000 0.000 176 ARG A C 1
ATOM 2846 O O . ARG A 1 176 ? 69.862 97.994 -10.976 1.000 0.000 176 ARG A O 1
ATOM 2867 N N . VAL A 1 177 ? 67.942 97.266 -10.110 1.000 0.000 177 VAL A N 1
ATOM 2868 C CA . VAL A 1 177 ? 68.494 96.592 -8.932 1.000 0.000 177 VAL A CA 1
ATOM 2869 C C . VAL A 1 177 ? 68.982 95.146 -9.240 1.000 0.000 177 VAL A C 1
ATOM 2870 O O . VAL A 1 177 ? 68.378 94.588 -10.11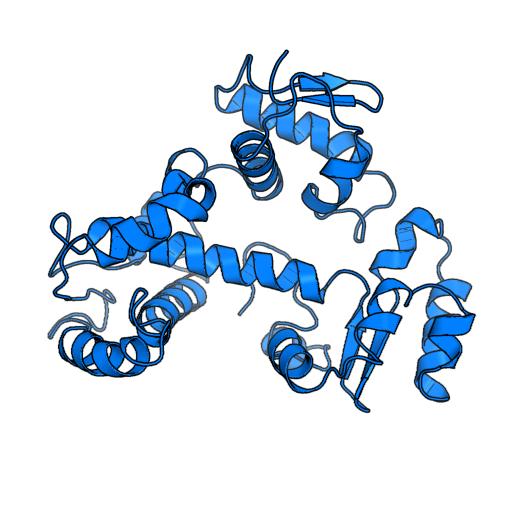6 1.000 0.000 177 VAL A O 1
ATOM 2883 N N . LEU A 1 178 ? 70.026 94.494 -8.666 1.000 0.000 178 LEU A N 1
ATOM 2884 C CA . LEU A 1 178 ? 70.582 93.194 -9.150 1.000 0.000 178 LEU A CA 1
ATOM 2885 C C . LEU A 1 178 ? 69.676 92.012 -8.948 1.000 0.000 178 LEU A C 1
ATOM 2886 O O . LEU A 1 178 ? 68.892 91.972 -7.996 1.000 0.000 178 LEU A O 1
ATOM 2902 N N . ASP A 1 179 ? 69.960 90.902 -9.592 1.000 0.000 179 ASP A N 1
ATOM 2903 C CA . ASP A 1 179 ? 69.336 89.522 -9.488 1.000 0.000 179 ASP A CA 1
ATOM 2904 C C . ASP A 1 179 ? 69.238 89.096 -7.976 1.000 0.000 179 ASP A C 1
ATOM 2905 O O . ASP A 1 179 ? 68.214 88.558 -7.536 1.000 0.000 179 ASP A O 1
ATOM 2914 N N . ARG A 1 180 ? 70.346 89.290 -7.314 1.000 0.000 180 ARG A N 1
ATOM 2915 C CA . ARG A 1 180 ? 70.516 89.236 -5.844 1.000 0.000 180 ARG A CA 1
ATOM 2916 C C . ARG A 1 180 ? 70.792 90.672 -5.186 1.000 0.000 180 ARG A C 1
ATOM 2917 O O . ARG A 1 180 ? 71.848 90.870 -4.582 1.000 0.000 180 ARG A O 1
ATOM 2938 N N . GLY A 1 181 ? 69.876 91.580 -5.460 1.000 0.000 181 GLY A N 1
ATOM 2939 C CA . GLY A 1 181 ? 69.942 92.948 -4.948 1.000 0.000 181 GLY A CA 1
ATOM 2940 C C . GLY A 1 181 ? 68.744 93.468 -4.090 1.000 0.000 181 GLY A C 1
ATOM 2941 O O . GLY A 1 181 ? 68.846 94.450 -3.340 1.000 0.000 181 GLY A O 1
ATOM 2945 N N . LYS A 1 182 ? 67.562 92.860 -4.154 1.000 0.000 182 LYS A N 1
ATOM 2946 C CA . LYS A 1 182 ? 66.440 93.218 -3.290 1.000 0.000 182 LYS A CA 1
ATOM 2947 C C . LYS A 1 182 ? 66.722 93.206 -1.792 1.000 0.000 182 LYS A C 1
ATOM 2948 O O . LYS A 1 182 ? 65.916 93.846 -1.114 1.000 0.000 182 LYS A O 1
ATOM 2967 N N . LYS A 1 183 ? 67.744 92.572 -1.126 1.000 0.000 183 LYS A N 1
ATOM 2968 C CA . LYS A 1 183 ? 68.002 92.842 0.328 1.000 0.000 183 LYS A CA 1
ATOM 2969 C C . LYS A 1 183 ? 69.042 93.996 0.528 1.000 0.000 183 LYS A C 1
ATOM 2970 O O . LYS A 1 183 ? 68.952 94.734 1.488 1.000 0.000 183 LYS A O 1
ATOM 2989 N N . THR A 1 184 ? 70.052 94.044 -0.332 1.000 0.000 184 THR A N 1
ATOM 2990 C CA . THR A 1 184 ? 71.114 95.114 -0.270 1.000 0.000 184 THR A CA 1
ATOM 2991 C C . THR A 1 184 ? 70.736 96.482 -0.808 1.000 0.000 184 THR A C 1
ATOM 2992 O O . THR A 1 184 ? 71.476 97.458 -0.536 1.000 0.000 184 THR A O 1
ATOM 3003 N N . SER A 1 185 ? 69.790 96.500 -1.768 1.000 0.000 185 SER A N 1
ATOM 3004 C CA . SER A 1 185 ? 69.336 97.588 -2.750 1.000 0.000 185 SER A CA 1
ATOM 3005 C C . SER A 1 185 ? 70.436 97.908 -3.802 1.000 0.000 185 SER A C 1
ATOM 3006 O O . SER A 1 185 ? 70.466 99.026 -4.280 1.000 0.000 185 SER A O 1
ATOM 3014 N N . ARG A 1 186 ? 71.356 96.996 -4.064 1.000 0.000 186 ARG A N 1
ATOM 3015 C CA . ARG A 1 186 ? 72.488 97.116 -5.022 1.000 0.000 186 ARG A CA 1
ATOM 3016 C C . ARG A 1 186 ? 72.100 97.104 -6.488 1.000 0.000 186 ARG A C 1
ATOM 3017 O O . ARG A 1 186 ? 71.280 96.284 -6.848 1.000 0.000 186 ARG A O 1
ATOM 3038 N N . CYS A 1 187 ? 72.678 97.950 -7.344 1.000 0.000 187 CYS A N 1
ATOM 3039 C CA . CYS A 1 187 ? 72.118 98.378 -8.604 1.000 0.000 187 CYS A CA 1
ATOM 3040 C C . CYS A 1 187 ? 73.250 98.382 -9.706 1.000 0.000 187 CYS A C 1
ATOM 3041 O O . CYS A 1 187 ? 74.434 98.396 -9.340 1.000 0.000 187 CYS A O 1
ATOM 3049 N N . GLN A 1 188 ? 72.756 98.346 -10.948 1.000 0.000 188 GLN A N 1
ATOM 3050 C CA . GLN A 1 188 ? 73.522 98.452 -12.156 1.000 0.000 188 GLN A CA 1
ATOM 3051 C C . GLN A 1 188 ? 73.078 99.532 -13.176 1.000 0.000 188 GLN A C 1
ATOM 3052 O O . GLN A 1 188 ? 71.850 99.730 -13.286 1.000 0.000 188 GLN A O 1
ATOM 3066 N N . VAL A 1 189 ? 73.932 100.284 -13.872 1.000 0.000 189 VAL A N 1
ATOM 3067 C CA . VAL A 1 189 ? 73.534 101.308 -14.896 1.000 0.000 189 VAL A CA 1
ATOM 3068 C C . VAL A 1 189 ? 74.712 101.548 -15.876 1.000 0.000 189 VAL A C 1
ATOM 3069 O O . VAL A 1 189 ? 75.878 101.364 -15.450 1.000 0.000 189 VAL A O 1
ATOM 3082 N N . LEU A 1 190 ? 74.430 101.978 -17.090 1.000 0.000 190 LEU A N 1
ATOM 3083 C CA . LEU A 1 190 ? 75.380 102.320 -18.086 1.000 0.000 190 LEU A CA 1
ATOM 3084 C C . LEU A 1 190 ? 75.060 103.690 -18.652 1.000 0.000 190 LEU A C 1
ATOM 3085 O O . LEU A 1 190 ? 74.030 103.840 -19.226 1.000 0.000 190 LEU A O 1
ATOM 3101 N N . ILE A 1 191 ? 76.004 104.638 -18.448 1.000 0.000 191 ILE A N 1
ATOM 3102 C CA . ILE A 1 191 ? 76.212 106.008 -18.896 1.000 0.000 191 ILE A CA 1
ATOM 3103 C C . ILE A 1 191 ? 77.754 106.388 -19.186 1.000 0.000 191 ILE A C 1
ATOM 3104 O O . ILE A 1 191 ? 78.732 105.728 -18.740 1.000 0.000 191 ILE A O 1
ATOM 3120 N N . ASP A 1 192 ? 77.854 107.466 -19.866 1.000 0.000 192 ASP A N 1
ATOM 3121 C CA . ASP A 1 192 ? 79.132 108.218 -19.960 1.000 0.000 192 ASP A CA 1
ATOM 3122 C C . ASP A 1 192 ? 78.994 109.568 -19.252 1.000 0.000 192 ASP A C 1
ATOM 3123 O O . ASP A 1 192 ? 77.876 109.898 -18.868 1.000 0.000 192 ASP A O 1
ATOM 3132 N N . GLU A 1 193 ? 80.156 110.308 -19.030 1.000 0.000 193 GLU A N 1
ATOM 3133 C CA . GLU A 1 193 ? 80.288 111.372 -18.064 1.000 0.000 193 GLU A CA 1
ATOM 3134 C C . GLU A 1 193 ? 79.614 112.720 -18.486 1.000 0.000 193 GLU A C 1
ATOM 3135 O O . GLU A 1 193 ? 79.218 113.420 -17.568 1.000 0.000 193 GLU A O 1
ATOM 3147 N N . GLU A 1 194 ? 79.376 112.926 -19.768 1.000 0.000 194 GLU A N 1
ATOM 3148 C CA . GLU A 1 194 ? 78.710 114.088 -20.330 1.000 0.000 194 GLU A CA 1
ATOM 3149 C C . GLU A 1 194 ? 77.406 114.514 -19.652 1.000 0.000 194 GLU A C 1
ATOM 3150 O O . GLU A 1 194 ? 77.150 115.714 -19.538 1.000 0.000 194 GLU A O 1
ATOM 3162 N N . ILE A 1 195 ? 76.518 113.588 -19.230 1.000 0.000 195 ILE A N 1
ATOM 3163 C CA . ILE A 1 195 ? 75.334 113.910 -18.404 1.000 0.000 195 ILE A CA 1
ATOM 3164 C C . ILE A 1 195 ? 75.694 114.442 -17.038 1.000 0.000 195 ILE A C 1
ATOM 3165 O O . ILE A 1 195 ? 74.918 115.146 -16.472 1.000 0.000 195 ILE A O 1
ATOM 3181 N N . VAL A 1 196 ? 76.846 114.054 -16.510 1.000 0.000 196 VAL A N 1
ATOM 3182 C CA . VAL A 1 196 ? 77.312 114.428 -15.180 1.000 0.000 196 VAL A CA 1
ATOM 3183 C C . VAL A 1 196 ? 77.898 115.782 -15.204 1.000 0.000 196 VAL A C 1
ATOM 3184 O O . VAL A 1 196 ? 77.638 116.542 -14.264 1.000 0.000 196 VAL A O 1
ATOM 3197 N N . VAL A 1 197 ? 78.612 116.080 -16.270 1.000 0.000 197 VAL A N 1
ATOM 3198 C CA . VAL A 1 197 ? 79.290 117.390 -16.378 1.000 0.000 197 VAL A CA 1
ATOM 3199 C C . VAL A 1 197 ? 78.268 118.554 -16.682 1.000 0.000 197 VAL A C 1
ATOM 3200 O O . VAL A 1 197 ? 78.464 119.720 -16.300 1.000 0.000 197 VAL A O 1
ATOM 3213 N N . LEU A 1 198 ? 77.114 118.194 -17.310 1.000 0.000 198 LEU A N 1
ATOM 3214 C CA . LEU A 1 198 ? 76.120 119.116 -17.678 1.000 0.000 198 LEU A CA 1
ATOM 3215 C C . LEU A 1 198 ? 75.624 119.858 -16.486 1.000 0.000 198 LEU A C 1
ATOM 3216 O O . LEU A 1 198 ? 75.402 121.098 -16.632 1.000 0.000 198 LEU A O 1
ATOM 3232 N N . PHE A 1 199 ? 75.456 119.244 -15.326 1.000 0.000 199 PHE A N 1
ATOM 3233 C CA . PHE A 1 199 ? 75.198 119.926 -14.064 1.000 0.000 199 PHE A CA 1
ATOM 3234 C C . PHE A 1 199 ? 76.460 120.504 -13.318 1.000 0.000 199 PHE A C 1
ATOM 3235 O O . PHE A 1 199 ? 76.332 121.432 -12.540 1.000 0.000 199 PHE A O 1
ATOM 3252 N N . ALA A 1 200 ? 77.648 119.940 -13.570 1.000 0.000 200 ALA A N 1
ATOM 3253 C CA . ALA A 1 200 ? 78.822 120.422 -12.798 1.000 0.000 200 ALA A CA 1
ATOM 3254 C C . ALA A 1 200 ? 79.116 121.910 -12.862 1.000 0.000 200 ALA A C 1
ATOM 3255 O O . ALA A 1 200 ? 79.412 122.618 -11.880 1.000 0.000 200 ALA A O 1
ATOM 3262 N N . GLY A 1 201 ? 78.948 122.514 -14.036 1.000 0.000 201 GLY A N 1
ATOM 3263 C CA . GLY A 1 201 ? 79.070 123.972 -14.334 1.000 0.000 201 GLY A CA 1
ATOM 3264 C C . GLY A 1 201 ? 78.148 124.830 -13.462 1.000 0.000 201 GLY A C 1
ATOM 3265 O O . GLY A 1 201 ? 78.586 125.782 -12.856 1.000 0.000 201 GLY A O 1
ATOM 3269 N N . ASP A 1 202 ? 76.874 124.528 -13.354 1.000 0.000 202 ASP A N 1
ATOM 3270 C CA . ASP A 1 202 ? 75.966 125.322 -12.528 1.000 0.000 202 ASP A CA 1
ATOM 3271 C C . ASP A 1 202 ? 75.836 124.884 -11.040 1.000 0.000 202 ASP A C 1
ATOM 3272 O O . ASP A 1 202 ? 76.022 125.672 -10.146 1.000 0.000 202 ASP A O 1
ATOM 3281 N N . HIS A 1 203 ? 75.616 123.576 -10.872 1.000 0.000 203 HIS A N 1
ATOM 3282 C CA . HIS A 1 203 ? 75.254 123.036 -9.580 1.000 0.000 203 HIS A CA 1
ATOM 3283 C C . HIS A 1 203 ? 76.432 122.788 -8.648 1.000 0.000 203 HIS A C 1
ATOM 3284 O O . HIS A 1 203 ? 76.238 122.130 -7.618 1.000 0.000 203 HIS A O 1
ATOM 3298 N N . TYR A 1 204 ? 77.652 123.282 -8.992 1.000 0.000 204 TYR A N 1
ATOM 3299 C CA . TYR A 1 204 ? 78.926 123.118 -8.254 1.000 0.000 204 TYR A CA 1
ATOM 3300 C C . TYR A 1 204 ? 78.682 122.990 -6.714 1.000 0.000 204 TYR A C 1
ATOM 3301 O O . TYR A 1 204 ? 79.288 122.140 -6.076 1.000 0.000 204 TYR A O 1
ATOM 3319 N N . THR A 1 205 ? 77.954 123.924 -6.058 1.000 0.000 205 THR A N 1
ATOM 3320 C CA . THR A 1 205 ? 77.860 123.832 -4.610 1.000 0.000 205 THR A CA 1
ATOM 3321 C C . THR A 1 205 ? 77.100 122.646 -4.058 1.000 0.000 205 THR A C 1
ATOM 3322 O O . THR A 1 205 ? 77.304 122.112 -2.942 1.000 0.000 205 THR A O 1
ATOM 3333 N N . LYS A 1 206 ? 76.286 122.046 -4.938 1.000 0.000 206 LYS A N 1
ATOM 3334 C CA . LYS A 1 206 ? 75.644 120.750 -4.716 1.000 0.000 206 LYS A CA 1
ATOM 3335 C C . LYS A 1 206 ? 76.606 119.640 -5.090 1.000 0.000 206 LYS A C 1
ATOM 3336 O O . LYS A 1 206 ? 76.848 118.620 -4.388 1.000 0.000 206 LYS A O 1
ATOM 3355 N N . PHE A 1 207 ? 77.390 119.862 -6.154 1.000 0.000 207 PHE A N 1
ATOM 3356 C CA . PHE A 1 207 ? 78.326 118.862 -6.752 1.000 0.000 207 PHE A CA 1
ATOM 3357 C C . PHE A 1 207 ? 79.558 118.712 -5.852 1.000 0.000 207 PHE A C 1
ATOM 3358 O O . PHE A 1 207 ? 80.094 117.594 -5.756 1.000 0.000 207 PHE A O 1
ATOM 3375 N N . ILE A 1 208 ? 80.012 119.758 -5.122 1.000 0.000 208 ILE A N 1
ATOM 3376 C CA . ILE A 1 208 ? 81.032 119.678 -4.084 1.000 0.000 208 ILE A CA 1
ATOM 3377 C C . ILE A 1 208 ? 80.472 119.518 -2.666 1.000 0.000 208 ILE A C 1
ATOM 3378 O O . ILE A 1 208 ? 80.952 120.062 -1.682 1.000 0.000 208 ILE A O 1
ATOM 3394 N N . TRP A 1 209 ? 79.334 118.848 -2.526 1.000 0.000 209 TRP A N 1
ATOM 3395 C CA . TRP A 1 209 ? 78.738 118.628 -1.180 1.000 0.000 209 TRP A CA 1
ATOM 3396 C C . TRP A 1 209 ? 79.736 117.712 -0.402 1.000 0.000 209 TRP A C 1
ATOM 3397 O O . TRP A 1 209 ? 79.700 117.702 0.792 1.000 0.000 209 TRP A O 1
ATOM 3418 N N . GLU A 1 210 ? 80.658 116.968 -1.036 1.000 0.000 210 GLU A N 1
ATOM 3419 C CA . GLU A 1 210 ? 81.782 116.188 -0.484 1.000 0.000 210 GLU A CA 1
ATOM 3420 C C . GLU A 1 210 ?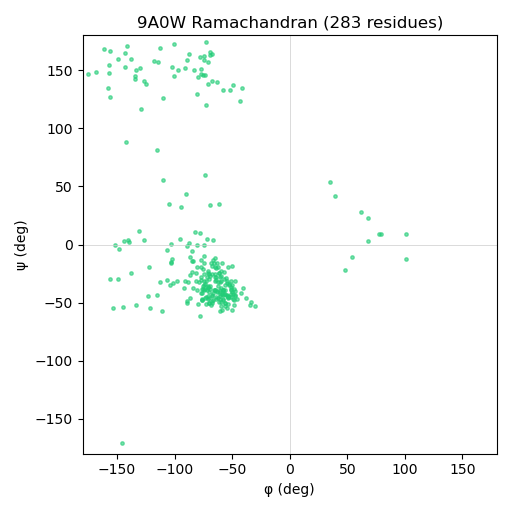 82.842 116.990 0.350 1.000 0.000 210 GLU A C 1
ATOM 3421 O O . GLU A 1 210 ? 83.548 116.382 1.166 1.000 0.000 210 GLU A O 1
ATOM 3433 N N . LYS A 1 211 ? 82.776 118.328 0.172 1.000 0.000 211 LYS A N 1
ATOM 3434 C CA . LYS A 1 211 ? 83.578 119.216 1.008 1.000 0.000 211 LYS A CA 1
ATOM 3435 C C . LYS A 1 211 ? 82.914 119.604 2.344 1.000 0.000 211 LYS A C 1
ATOM 3436 O O . LYS A 1 211 ? 83.552 120.306 3.144 1.000 0.000 211 LYS A O 1
ATOM 3455 N N . TYR A 1 212 ? 81.614 119.292 2.502 1.000 0.000 212 TYR A N 1
ATOM 3456 C CA . TYR A 1 212 ? 80.844 119.724 3.658 1.000 0.000 212 TYR A CA 1
ATOM 3457 C C . TYR A 1 212 ? 79.662 118.782 4.056 1.000 0.000 212 TYR A C 1
ATOM 3458 O O . TYR A 1 212 ? 78.934 119.088 4.998 1.000 0.000 212 TYR A O 1
ATOM 3476 N N . ARG A 1 213 ? 79.326 117.652 3.430 1.000 0.000 213 ARG A N 1
ATOM 3477 C CA . ARG A 1 213 ? 78.370 116.522 3.730 1.000 0.000 213 ARG A CA 1
ATOM 3478 C C . ARG A 1 213 ? 78.310 116.048 5.194 1.000 0.000 213 ARG A C 1
ATOM 3479 O O . ARG A 1 213 ? 77.216 115.782 5.642 1.000 0.000 213 ARG A O 1
ATOM 3500 N N . LYS A 1 214 ? 79.466 116.014 5.920 1.000 0.000 214 LYS A N 1
ATOM 3501 C CA . LYS A 1 214 ? 79.442 115.564 7.328 1.000 0.000 214 LYS A CA 1
ATOM 3502 C C . LYS A 1 214 ? 79.042 116.762 8.244 1.000 0.000 214 LYS A C 1
ATOM 3503 O O . LYS A 1 214 ? 78.750 116.540 9.448 1.000 0.000 214 LYS A O 1
ATOM 3522 N N . LEU A 1 215 ? 79.060 118.016 7.786 1.000 0.000 215 LEU A N 1
ATOM 3523 C CA . LEU A 1 215 ? 78.668 119.138 8.686 1.000 0.000 215 LEU A CA 1
ATOM 3524 C C . LEU A 1 215 ? 77.156 119.304 8.882 1.000 0.000 215 LEU A C 1
ATOM 3525 O O . LEU A 1 215 ? 76.430 118.690 8.116 1.000 0.000 215 LEU A O 1
ATOM 3541 N N . SER A 1 216 ? 76.750 119.990 9.908 1.000 0.000 216 SER A N 1
ATOM 3542 C CA . SER A 1 216 ? 75.380 120.152 10.292 1.000 0.000 216 SER A CA 1
ATOM 3543 C C . SER A 1 216 ? 74.560 121.070 9.422 1.000 0.000 216 SER A C 1
ATOM 3544 O O . SER A 1 216 ? 75.076 121.954 8.818 1.000 0.000 216 SER A O 1
ATOM 3552 N N . PRO A 1 217 ? 73.250 120.788 9.214 1.000 0.000 217 PRO A N 1
ATOM 3553 C CA . PRO A 1 217 ? 72.376 121.534 8.350 1.000 0.000 217 PRO A CA 1
ATOM 3554 C C . PRO A 1 217 ? 72.634 123.118 8.232 1.000 0.000 217 PRO A C 1
ATOM 3555 O O . PRO A 1 217 ? 72.674 123.640 7.112 1.000 0.000 217 PRO A O 1
ATOM 3566 N N . THR A 1 218 ? 72.776 123.880 9.302 1.000 0.000 218 THR A N 1
ATOM 3567 C CA . THR A 1 218 ? 72.974 125.352 9.408 1.000 0.000 218 THR A CA 1
ATOM 3568 C C . THR A 1 218 ? 74.376 125.636 8.930 1.000 0.000 218 THR A C 1
ATOM 3569 O O . THR A 1 218 ? 74.710 126.642 8.286 1.000 0.000 218 THR A O 1
ATOM 3580 N N . ALA A 1 219 ? 75.338 124.754 9.294 1.000 0.000 219 ALA A N 1
ATOM 3581 C CA . ALA A 1 219 ? 76.708 124.948 8.838 1.000 0.000 219 ALA A CA 1
ATOM 3582 C C . ALA A 1 219 ? 76.902 124.592 7.324 1.000 0.000 219 ALA A C 1
ATOM 3583 O O . ALA A 1 219 ? 77.720 125.204 6.606 1.000 0.000 219 ALA A O 1
ATOM 3590 N N . ARG A 1 220 ? 76.166 123.578 6.870 1.000 0.000 220 ARG A N 1
ATOM 3591 C CA . ARG A 1 220 ? 76.164 123.270 5.446 1.000 0.000 220 ARG A CA 1
ATOM 3592 C C . ARG A 1 220 ? 75.584 124.368 4.638 1.000 0.000 220 ARG A C 1
ATOM 3593 O O . ARG A 1 220 ? 76.214 124.790 3.684 1.000 0.000 220 ARG A O 1
ATOM 3614 N N . ARG A 1 221 ? 74.402 124.924 5.040 1.000 0.000 221 ARG A N 1
ATOM 3615 C CA . ARG A 1 221 ? 73.896 126.142 4.354 1.000 0.000 221 ARG A CA 1
ATOM 3616 C C . ARG A 1 221 ? 74.900 127.372 4.402 1.000 0.000 221 ARG A C 1
ATOM 3617 O O . ARG A 1 221 ? 75.180 128.000 3.376 1.000 0.000 221 ARG A O 1
ATOM 3638 N N . MET A 1 222 ? 75.578 127.584 5.520 1.000 0.000 222 MET A N 1
ATOM 3639 C CA . MET A 1 222 ? 76.736 128.604 5.542 1.000 0.000 222 MET A CA 1
ATOM 3640 C C . MET A 1 222 ? 77.850 128.246 4.586 1.000 0.000 222 MET A C 1
ATOM 3641 O O . MET A 1 222 ? 78.298 129.130 3.812 1.000 0.000 222 MET A O 1
ATOM 3655 N N . PHE A 1 223 ? 78.350 127.028 4.504 1.000 0.000 223 PHE A N 1
ATOM 3656 C CA . PHE A 1 223 ? 79.378 126.590 3.586 1.000 0.000 223 PHE A CA 1
ATOM 3657 C C . PHE A 1 223 ? 78.978 126.874 2.104 1.000 0.000 223 PHE A C 1
ATOM 3658 O O . PHE A 1 223 ? 79.778 127.330 1.310 1.000 0.000 223 PHE A O 1
ATOM 3675 N N . ASP A 1 224 ? 77.730 126.612 1.732 1.000 0.000 224 ASP A N 1
ATOM 3676 C CA . ASP A 1 224 ? 77.222 126.934 0.360 1.000 0.000 224 ASP A CA 1
ATOM 3677 C C . ASP A 1 224 ? 76.970 128.396 0.048 1.000 0.000 224 ASP A C 1
ATOM 3678 O O . ASP A 1 224 ? 77.230 128.930 -1.028 1.000 0.000 224 ASP A O 1
ATOM 3687 N N . TYR A 1 225 ? 76.448 129.160 1.022 1.000 0.000 225 TYR A N 1
ATOM 3688 C CA . TYR A 1 225 ? 76.504 130.592 1.112 1.000 0.000 225 TYR A CA 1
ATOM 3689 C C . TYR A 1 225 ? 77.858 131.254 0.968 1.000 0.000 225 TYR A C 1
ATOM 3690 O O . TYR A 1 225 ? 78.032 132.286 0.314 1.000 0.000 225 TYR A O 1
ATOM 3708 N N . PHE A 1 226 ? 78.852 130.708 1.628 1.000 0.000 226 PHE A N 1
ATOM 3709 C CA . PHE A 1 226 ? 80.196 131.172 1.284 1.000 0.000 226 PHE A CA 1
ATOM 3710 C C . PHE A 1 226 ? 80.706 130.688 -0.024 1.000 0.000 226 PHE A C 1
ATOM 3711 O O . PHE A 1 226 ? 81.348 131.442 -0.794 1.000 0.000 226 PHE A O 1
ATOM 3728 N N . SER A 1 227 ? 80.340 129.462 -0.402 1.000 0.000 227 SER A N 1
ATOM 3729 C CA . SER A 1 227 ? 80.836 128.940 -1.668 1.000 0.000 227 SER A CA 1
ATOM 3730 C C . SER A 1 227 ? 80.282 129.716 -2.866 1.000 0.000 227 SER A C 1
ATOM 3731 O O . SER A 1 227 ? 81.078 129.970 -3.718 1.000 0.000 227 SER A O 1
ATOM 3739 N N . SER A 1 228 ? 79.020 130.124 -2.984 1.000 0.000 228 SER A N 1
ATOM 3740 C CA . SER A 1 228 ? 78.576 130.962 -4.082 1.000 0.000 228 SER A CA 1
ATOM 3741 C C . SER A 1 228 ? 78.894 132.448 -3.880 1.000 0.000 228 SER A C 1
ATOM 3742 O O . SER A 1 228 ? 78.478 133.228 -4.714 1.000 0.000 228 SER A O 1
ATOM 3750 N N . HIS A 1 229 ? 79.524 132.892 -2.776 1.000 0.000 229 HIS A N 1
ATOM 3751 C CA . HIS A 1 229 ? 79.778 134.338 -2.566 1.000 0.000 229 HIS A CA 1
ATOM 3752 C C . HIS A 1 229 ? 80.930 134.856 -3.482 1.000 0.000 229 HIS A C 1
ATOM 3753 O O . HIS A 1 229 ? 81.724 134.110 -4.010 1.000 0.000 229 HIS A O 1
ATOM 3767 N N . ARG A 1 230 ? 80.994 136.166 -3.656 1.000 0.000 230 ARG A N 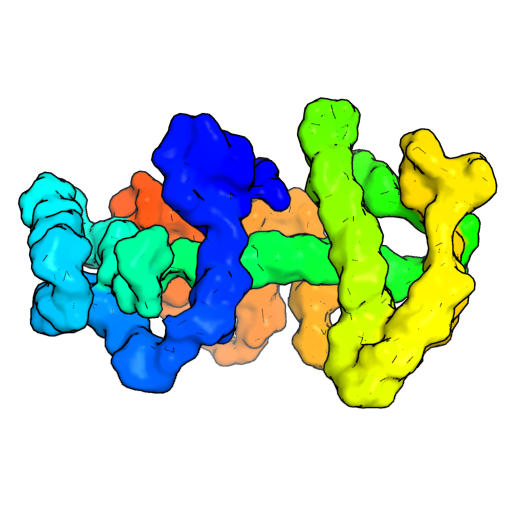1
ATOM 3768 C CA . ARG A 1 230 ? 81.918 136.844 -4.594 1.000 0.000 230 ARG A CA 1
ATOM 3769 C C . ARG A 1 230 ? 82.376 138.240 -3.928 1.000 0.000 230 ARG A C 1
ATOM 3770 O O . ARG A 1 230 ? 83.538 138.584 -3.876 1.000 0.000 230 ARG A O 1
ATOM 3791 N N . GLU A 1 231 ? 81.430 139.098 -3.514 1.000 0.000 231 GLU A N 1
ATOM 3792 C CA . GLU A 1 231 ? 81.656 140.436 -2.996 1.000 0.000 231 GLU A CA 1
ATOM 3793 C C . GLU A 1 231 ? 82.874 140.518 -2.024 1.000 0.000 231 GLU A C 1
ATOM 3794 O O . GLU A 1 231 ? 82.970 139.772 -1.020 1.000 0.000 231 GLU A O 1
ATOM 3806 N N . PRO A 1 232 ? 83.784 141.540 -2.148 1.000 0.000 232 PRO A N 1
ATOM 3807 C CA . PRO A 1 232 ? 84.936 141.592 -1.200 1.000 0.000 232 PRO A CA 1
ATOM 3808 C C . PRO A 1 232 ? 84.670 141.876 0.286 1.000 0.000 232 PRO A C 1
ATOM 3809 O O . PRO A 1 232 ? 85.616 142.092 1.036 1.000 0.000 232 PRO A O 1
ATOM 3820 N N . TYR A 1 233 ? 83.380 141.990 0.682 1.000 0.000 233 TYR A N 1
ATOM 3821 C CA . TYR A 1 233 ? 83.114 142.710 1.944 1.000 0.000 233 TYR A CA 1
ATOM 3822 C C . TYR A 1 233 ? 81.870 142.214 2.708 1.000 0.000 233 TYR A C 1
ATOM 3823 O O . TYR A 1 233 ? 81.044 141.508 2.104 1.000 0.000 233 TYR A O 1
ATOM 3841 N N . PRO A 1 234 ? 81.732 142.488 4.060 1.000 0.000 234 PRO A N 1
ATOM 3842 C CA . PRO A 1 234 ? 80.812 141.838 4.904 1.000 0.000 234 PRO A CA 1
ATOM 3843 C C . PRO A 1 234 ? 79.378 142.026 4.358 1.000 0.000 234 PRO A C 1
ATOM 3844 O O . PRO A 1 234 ? 78.948 143.186 4.058 1.000 0.000 234 PRO A O 1
ATOM 3855 N N . LEU A 1 235 ? 78.570 140.930 4.292 1.000 0.000 235 LEU A N 1
ATOM 3856 C CA . LEU A 1 235 ? 77.108 141.070 4.298 1.000 0.000 235 LEU A CA 1
ATOM 3857 C C . LEU A 1 235 ? 76.484 141.438 5.706 1.000 0.000 235 LEU A C 1
ATOM 3858 O O . LEU A 1 235 ? 77.014 140.974 6.730 1.000 0.000 235 LEU A O 1
ATOM 3874 N N . LYS A 1 236 ? 75.274 141.996 5.724 1.000 0.000 236 LYS A N 1
ATOM 3875 C CA . LYS A 1 236 ? 74.438 142.164 6.966 1.000 0.000 236 LYS A CA 1
ATOM 3876 C C . LYS A 1 236 ? 73.980 140.796 7.508 1.000 0.000 236 LYS A C 1
ATOM 3877 O O . LYS A 1 236 ? 73.528 139.978 6.726 1.000 0.000 236 LYS A O 1
ATOM 3896 N N . LEU A 1 237 ? 73.962 140.598 8.852 1.000 0.000 237 LEU A N 1
ATOM 3897 C CA . LEU A 1 237 ? 73.574 139.358 9.584 1.000 0.000 237 LEU A CA 1
ATOM 3898 C C . LEU A 1 237 ? 72.212 138.788 9.048 1.000 0.000 237 LEU A C 1
ATOM 3899 O O . LEU A 1 237 ? 72.072 137.588 8.862 1.000 0.000 237 LEU A O 1
ATOM 3915 N N . GLU A 1 238 ? 71.232 139.652 8.712 1.000 0.000 238 GLU A N 1
ATOM 3916 C CA . GLU A 1 238 ? 69.826 139.288 8.276 1.000 0.000 238 GLU A CA 1
ATOM 3917 C C . GLU A 1 238 ? 69.922 138.392 7.074 1.000 0.000 238 GLU A C 1
ATOM 3918 O O . GLU A 1 238 ? 69.030 137.574 6.898 1.000 0.000 238 GLU A O 1
ATOM 3930 N N . THR A 1 239 ? 70.986 138.416 6.298 1.000 0.000 239 THR A N 1
ATOM 3931 C CA . THR A 1 239 ? 71.138 137.550 5.142 1.000 0.000 239 THR A CA 1
ATOM 3932 C C . THR A 1 239 ? 71.364 136.104 5.506 1.000 0.000 239 THR A C 1
ATOM 3933 O O . THR A 1 239 ? 70.898 135.242 4.758 1.000 0.000 239 THR A O 1
ATOM 3944 N N . PHE A 1 240 ? 71.864 135.802 6.734 1.000 0.000 240 PHE A N 1
ATOM 3945 C CA . PHE A 1 240 ? 71.950 134.524 7.370 1.000 0.000 240 PHE A CA 1
ATOM 3946 C C . PHE A 1 240 ? 70.708 134.062 8.120 1.000 0.000 240 PHE A C 1
ATOM 3947 O O . PHE A 1 240 ? 70.590 132.884 8.408 1.000 0.000 240 PHE A O 1
ATOM 3964 N N . ARG A 1 241 ? 69.654 134.874 8.258 1.000 0.000 241 ARG A N 1
ATOM 3965 C CA . ARG A 1 241 ? 68.592 134.632 9.214 1.000 0.000 241 ARG A CA 1
ATOM 3966 C C . ARG A 1 241 ? 67.846 133.302 9.036 1.000 0.000 241 ARG A C 1
ATOM 3967 O O . ARG A 1 241 ? 67.652 132.522 9.954 1.000 0.000 241 ARG A O 1
ATOM 3988 N N . LEU A 1 242 ? 67.440 133.068 7.796 1.000 0.000 242 LEU A N 1
ATOM 3989 C CA . LEU A 1 242 ? 66.660 131.898 7.326 1.000 0.000 242 LEU A CA 1
ATOM 3990 C C . LEU A 1 242 ? 67.612 130.662 7.380 1.000 0.000 242 LEU A C 1
ATOM 3991 O O . LEU A 1 242 ? 67.098 129.590 7.742 1.000 0.000 242 LEU A O 1
ATOM 4007 N N . MET A 1 243 ? 68.930 130.796 7.080 1.000 0.000 243 MET A N 1
ATOM 4008 C CA . MET A 1 243 ? 69.828 129.672 7.104 1.000 0.000 243 MET A CA 1
ATOM 4009 C C . MET A 1 243 ? 70.058 129.102 8.478 1.000 0.000 243 MET A C 1
ATOM 4010 O O . MET A 1 243 ? 70.380 127.908 8.610 1.000 0.000 243 MET A O 1
ATOM 4024 N N . CYS A 1 244 ? 69.666 129.806 9.560 1.000 0.000 244 CYS A N 1
ATOM 4025 C CA . CYS A 1 244 ? 69.670 129.272 10.958 1.000 0.000 244 CYS A CA 1
ATOM 4026 C C . CYS A 1 244 ? 68.554 128.232 11.102 1.000 0.000 244 CYS A C 1
ATOM 4027 O O . CYS A 1 244 ? 68.582 127.462 12.058 1.000 0.000 244 CYS A O 1
ATOM 4035 N N . GLY A 1 245 ? 67.536 128.330 10.278 1.000 0.000 245 GLY A N 1
ATOM 4036 C CA . GLY A 1 245 ? 66.272 127.496 10.312 1.000 0.000 245 GLY A CA 1
ATOM 4037 C C . GLY A 1 245 ? 65.332 127.732 11.544 1.000 0.000 245 GLY A C 1
ATOM 4038 O O . GLY A 1 245 ? 64.262 127.120 11.706 1.000 0.000 245 GLY A O 1
ATOM 4042 N N . SER A 1 246 ? 65.670 128.680 12.420 1.000 0.000 246 SER A N 1
ATOM 4043 C CA . SER A 1 246 ? 65.140 128.886 13.802 1.000 0.000 246 SER A CA 1
ATOM 4044 C C . SER A 1 246 ? 64.128 130.010 13.912 1.000 0.000 246 SER A C 1
ATOM 4045 O O . SER A 1 246 ? 63.568 130.236 14.962 1.000 0.000 246 SER A O 1
ATOM 4053 N N . ASP A 1 247 ? 64.002 130.854 12.872 1.000 0.000 247 ASP A N 1
ATOM 4054 C CA . ASP A 1 247 ? 63.286 132.194 12.996 1.000 0.000 247 ASP A CA 1
ATOM 4055 C C . ASP A 1 247 ? 61.784 132.020 13.318 1.000 0.000 247 ASP A C 1
ATOM 4056 O O . ASP A 1 247 ? 61.172 132.836 13.964 1.000 0.000 247 ASP A O 1
ATOM 4065 N N . SER A 1 248 ? 61.278 130.924 12.816 1.000 0.000 248 SER A N 1
ATOM 4066 C CA . SER A 1 248 ? 59.884 130.464 13.046 1.000 0.000 248 SER A CA 1
ATOM 4067 C C . SER A 1 248 ? 59.746 129.448 14.200 1.000 0.000 248 SER A C 1
ATOM 4068 O O . SER A 1 248 ? 58.646 129.008 14.566 1.000 0.000 248 SER A O 1
ATOM 4076 N N . THR A 1 249 ? 60.858 129.208 14.878 1.000 0.000 249 THR A N 1
ATOM 4077 C CA . THR A 1 249 ? 60.808 128.318 16.086 1.000 0.000 249 THR A CA 1
ATOM 4078 C C . THR A 1 249 ? 61.176 129.146 17.348 1.000 0.000 249 THR A C 1
ATOM 4079 O O . THR A 1 249 ? 60.488 129.034 18.392 1.000 0.000 249 THR A O 1
ATOM 4090 N N . ARG A 1 250 ? 62.188 129.966 17.250 1.000 0.000 250 ARG A N 1
ATOM 4091 C CA . ARG A 1 250 ? 62.734 130.954 18.300 1.000 0.000 250 ARG A CA 1
ATOM 4092 C C . ARG A 1 250 ? 62.958 132.390 17.822 1.000 0.000 250 ARG A C 1
ATOM 4093 O O . ARG A 1 250 ? 63.166 132.648 16.670 1.000 0.000 250 ARG A O 1
ATOM 4114 N N . VAL A 1 251 ? 62.842 133.294 18.802 1.000 0.000 251 VAL A N 1
ATOM 4115 C CA . VAL A 1 251 ? 62.468 134.700 18.520 1.000 0.000 251 VAL A CA 1
ATOM 4116 C C . VAL A 1 251 ? 63.624 135.442 17.954 1.000 0.000 251 VAL A C 1
ATOM 4117 O O . VAL A 1 251 ? 63.534 136.106 16.916 1.000 0.000 251 VAL A O 1
ATOM 4130 N N . LYS A 1 252 ? 64.862 135.250 18.486 1.000 0.000 252 LYS A N 1
ATOM 4131 C CA . LYS A 1 252 ? 66.010 136.116 18.238 1.000 0.000 252 LYS A CA 1
ATOM 4132 C C . LYS A 1 252 ? 67.338 135.324 18.056 1.000 0.000 252 LYS A C 1
ATOM 4133 O O . LYS A 1 252 ? 68.406 135.846 17.746 1.000 0.000 252 LYS A O 1
ATOM 4152 N N . LYS A 1 253 ? 67.224 133.998 18.108 1.000 0.000 253 LYS A N 1
ATOM 4153 C CA . LYS A 1 253 ? 68.308 132.996 18.094 1.000 0.000 253 LYS A CA 1
ATOM 4154 C C . LYS A 1 253 ? 69.008 132.990 16.744 1.000 0.000 253 LYS A C 1
ATOM 4155 O O . LYS A 1 253 ? 70.206 132.816 16.592 1.000 0.000 253 LYS A O 1
ATOM 4174 N N . TRP A 1 254 ? 68.352 133.406 15.642 1.000 0.000 254 TRP A N 1
ATOM 4175 C CA . TRP A 1 254 ? 69.010 133.748 14.364 1.000 0.000 254 TRP A CA 1
ATOM 4176 C C . TRP A 1 254 ? 70.230 134.662 14.388 1.000 0.000 254 TRP A C 1
ATOM 4177 O O . TRP A 1 254 ? 71.202 134.482 13.640 1.000 0.000 254 TRP A O 1
ATOM 4198 N N . ARG A 1 255 ? 70.310 135.618 15.352 1.000 0.000 255 ARG A N 1
ATOM 4199 C CA . ARG A 1 255 ? 71.442 136.486 15.730 1.000 0.000 255 ARG A CA 1
ATOM 4200 C C . ARG A 1 255 ? 72.618 135.666 16.120 1.000 0.000 255 ARG A C 1
ATOM 4201 O O . ARG A 1 255 ? 73.730 136.118 15.848 1.000 0.000 255 ARG A O 1
ATOM 4222 N N . GLU A 1 256 ? 72.494 134.496 16.854 1.000 0.000 256 GLU A N 1
ATOM 4223 C CA . GLU A 1 256 ? 73.552 133.750 17.588 1.000 0.000 256 GLU A CA 1
ATOM 4224 C C . GLU A 1 256 ? 74.020 132.478 16.870 1.000 0.000 256 GLU A C 1
ATOM 4225 O O . GLU A 1 256 ? 75.202 132.130 16.966 1.000 0.000 256 GLU A O 1
ATOM 4237 N N . GLN A 1 257 ? 73.130 131.766 16.182 1.000 0.000 257 GLN A N 1
ATOM 4238 C CA . GLN A 1 257 ? 73.480 130.618 15.328 1.000 0.000 257 GLN A CA 1
ATOM 4239 C C . GLN A 1 257 ? 74.506 130.972 14.254 1.000 0.000 257 GLN A C 1
ATOM 4240 O O . GLN A 1 257 ? 75.348 130.124 13.950 1.000 0.000 257 GLN A O 1
ATOM 4254 N N . VAL A 1 258 ? 74.502 132.168 13.680 1.000 0.000 258 VAL A N 1
ATOM 4255 C CA . VAL A 1 258 ? 75.608 132.560 12.752 1.000 0.000 258 VAL A CA 1
ATOM 4256 C C . VAL A 1 258 ? 77.044 132.448 13.292 1.000 0.000 258 VAL A C 1
ATOM 4257 O O . VAL A 1 258 ? 77.998 132.030 12.646 1.000 0.000 258 VAL A O 1
ATOM 4270 N N . GLY A 1 259 ? 77.134 132.664 14.608 1.000 0.000 259 GLY A N 1
ATOM 4271 C CA . GLY A 1 259 ? 78.424 132.546 15.398 1.000 0.000 259 GLY A CA 1
ATOM 4272 C C . GLY A 1 259 ? 78.792 131.134 15.718 1.000 0.000 259 GLY A C 1
ATOM 4273 O O . GLY A 1 259 ? 79.982 130.798 15.716 1.000 0.000 259 GLY A O 1
ATOM 4277 N N . GLU A 1 260 ? 77.782 130.236 15.912 1.000 0.000 260 GLU A N 1
ATOM 4278 C CA . GLU A 1 260 ? 77.854 128.802 16.078 1.000 0.000 260 GLU A CA 1
ATOM 4279 C C . GLU A 1 260 ? 78.110 128.112 14.792 1.000 0.000 260 GLU A C 1
ATOM 4280 O O . GLU A 1 260 ? 78.964 127.198 14.808 1.000 0.000 260 GLU A O 1
ATOM 4292 N N . ALA A 1 261 ? 77.568 128.588 13.682 1.000 0.000 261 ALA A N 1
ATOM 4293 C CA . ALA A 1 261 ? 78.016 128.226 12.304 1.000 0.000 261 ALA A CA 1
ATOM 4294 C C . ALA A 1 261 ? 79.496 128.550 11.980 1.000 0.000 261 ALA A C 1
ATOM 4295 O O . ALA A 1 261 ? 80.270 127.660 11.664 1.000 0.000 261 ALA A O 1
ATOM 4302 N N . CYS A 1 262 ? 79.906 129.806 12.132 1.000 0.000 262 CYS A N 1
ATOM 4303 C CA . CYS A 1 262 ? 81.324 130.186 12.090 1.000 0.000 262 CYS A CA 1
ATOM 4304 C C . CYS A 1 262 ? 82.092 129.332 13.132 1.000 0.000 262 CYS A C 1
ATOM 4305 O O . CYS A 1 262 ? 83.196 128.928 12.762 1.000 0.000 262 CYS A O 1
ATOM 4313 N N . GLU A 1 263 ? 81.616 129.116 14.358 1.000 0.000 263 GLU A N 1
ATOM 4314 C CA . GLU A 1 263 ? 82.224 128.010 15.218 1.000 0.000 263 GLU A CA 1
ATOM 4315 C C . GLU A 1 263 ? 82.410 126.618 14.628 1.000 0.000 263 GLU A C 1
ATOM 4316 O O . GLU A 1 263 ? 83.430 125.946 14.882 1.000 0.000 263 GLU A O 1
ATOM 4328 N N . GLU A 1 264 ? 81.362 126.082 13.954 1.000 0.000 264 GLU A N 1
ATOM 4329 C CA . GLU A 1 264 ? 81.392 124.816 13.256 1.000 0.000 264 GLU A CA 1
ATOM 4330 C C . GLU A 1 264 ? 82.404 124.824 12.156 1.000 0.000 264 GLU A C 1
ATOM 4331 O O . GLU A 1 264 ? 83.304 123.960 12.124 1.000 0.000 264 GLU A O 1
ATOM 4343 N N . LEU A 1 265 ? 82.338 125.880 11.322 1.000 0.000 265 LEU A N 1
ATOM 4344 C CA . LEU A 1 265 ? 83.258 126.082 10.178 1.000 0.000 265 LEU A CA 1
ATOM 4345 C C . LEU A 1 265 ? 84.704 126.072 10.676 1.000 0.000 265 LEU A C 1
ATOM 4346 O O . LEU A 1 265 ? 85.510 125.176 10.336 1.000 0.000 265 LEU A O 1
ATOM 4362 N N . ARG A 1 266 ? 85.034 126.924 11.710 1.000 0.000 266 ARG A N 1
ATOM 4363 C CA . ARG A 1 266 ? 86.286 127.026 12.390 1.000 0.000 266 ARG A CA 1
ATOM 4364 C C . ARG A 1 266 ? 86.684 125.630 12.932 1.000 0.000 266 ARG A C 1
ATOM 4365 O O . ARG A 1 266 ? 87.716 125.074 12.532 1.000 0.000 266 ARG A O 1
ATOM 4386 N N . GLY A 1 267 ? 85.840 124.932 13.722 1.000 0.000 267 GLY A N 1
ATOM 4387 C CA . GLY A 1 267 ? 86.018 123.570 14.288 1.000 0.000 267 GLY A CA 1
ATOM 4388 C C . GLY A 1 267 ? 85.898 122.430 13.268 1.000 0.000 267 GLY A C 1
ATOM 4389 O O . GLY A 1 267 ? 86.036 121.280 13.664 1.000 0.000 267 GLY A O 1
ATOM 4393 N N . SER A 1 268 ? 85.750 122.720 11.984 1.000 0.000 268 SER A N 1
ATOM 4394 C CA . SER A 1 268 ? 85.882 121.878 10.780 1.000 0.000 268 SER A CA 1
ATOM 4395 C C . SER A 1 268 ? 87.208 122.120 9.864 1.000 0.000 268 SER A C 1
ATOM 4396 O O . SER A 1 268 ? 87.422 121.382 8.862 1.000 0.000 268 SER A O 1
ATOM 4404 N N . GLY A 1 269 ? 87.980 123.118 10.238 1.000 0.000 269 GLY A N 1
ATOM 4405 C CA . GLY A 1 269 ? 89.206 123.516 9.652 1.000 0.000 269 GLY A CA 1
ATOM 4406 C C . GLY A 1 269 ? 89.212 124.704 8.730 1.000 0.000 269 GLY A C 1
ATOM 4407 O O . GLY A 1 269 ? 90.230 125.016 8.124 1.000 0.000 269 GLY A O 1
ATOM 4411 N N . LEU A 1 270 ? 88.076 125.442 8.660 1.000 0.000 270 LEU A N 1
ATOM 4412 C CA . LEU A 1 270 ? 87.862 126.700 7.928 1.000 0.000 270 LEU A CA 1
ATOM 4413 C C . LEU A 1 270 ? 88.194 127.904 8.804 1.000 0.000 270 LEU A C 1
ATOM 4414 O O . LEU A 1 270 ? 87.600 128.928 8.820 1.000 0.000 270 LEU A O 1
ATOM 4430 N N . VAL A 1 271 ? 89.332 127.806 9.530 1.000 0.000 271 VAL A N 1
ATOM 4431 C CA . VAL A 1 271 ? 89.824 128.738 10.572 1.000 0.000 271 VAL A CA 1
ATOM 4432 C C . VAL A 1 271 ? 90.086 130.166 10.178 1.000 0.000 271 VAL A C 1
ATOM 4433 O O . VAL A 1 271 ? 89.806 131.058 10.984 1.000 0.000 271 VAL A O 1
ATOM 4446 N N . GLU A 1 272 ? 90.396 130.406 8.930 1.000 0.000 272 GLU A N 1
ATOM 4447 C CA . GLU A 1 272 ? 90.388 131.778 8.384 1.000 0.000 272 GLU A CA 1
ATOM 4448 C C . GLU A 1 272 ? 89.182 132.008 7.564 1.000 0.000 272 GLU A C 1
ATOM 4449 O O . GLU A 1 272 ? 88.786 133.180 7.342 1.000 0.000 272 GLU A O 1
ATOM 4461 N N . HIS A 1 273 ? 88.474 130.986 7.150 1.000 0.000 273 HIS A N 1
ATOM 4462 C CA . HIS A 1 273 ? 87.522 131.100 6.062 1.000 0.000 273 HIS A CA 1
ATOM 4463 C C . HIS A 1 273 ? 86.078 131.100 6.588 1.000 0.000 273 HIS A C 1
ATOM 4464 O O . HIS A 1 273 ? 85.202 130.618 5.850 1.000 0.000 273 HIS A O 1
ATOM 4478 N N . ALA A 1 274 ? 85.908 131.726 7.818 1.000 0.000 274 ALA A N 1
ATOM 4479 C CA . ALA A 1 274 ? 84.640 132.098 8.474 1.000 0.000 274 ALA A CA 1
ATOM 4480 C C . ALA A 1 274 ? 84.768 133.256 9.510 1.000 0.000 274 ALA A C 1
ATOM 4481 O O . ALA A 1 274 ? 85.548 133.178 10.474 1.000 0.000 274 ALA A O 1
ATOM 4488 N N . TRP A 1 275 ? 83.908 134.302 9.304 1.000 0.000 275 TRP A N 1
ATOM 4489 C CA . TRP A 1 275 ? 83.834 135.446 10.202 1.000 0.000 275 TRP A CA 1
ATOM 4490 C C . TRP A 1 275 ? 82.382 135.858 10.594 1.000 0.000 275 TRP A C 1
ATOM 4491 O O . TRP A 1 275 ? 81.462 135.912 9.800 1.000 0.000 275 TRP A O 1
ATOM 4512 N N . VAL A 1 276 ? 82.196 136.428 11.788 1.000 0.000 276 VAL A N 1
ATOM 4513 C CA . VAL A 1 276 ? 81.038 137.222 12.210 1.000 0.000 276 VAL A CA 1
ATOM 4514 C C . VAL A 1 276 ? 81.446 138.104 13.338 1.000 0.000 276 VAL A C 1
ATOM 4515 O O . VAL A 1 276 ? 82.310 137.804 14.164 1.000 0.000 276 VAL A O 1
ATOM 4528 N N . ASN A 1 277 ? 80.796 139.260 13.364 1.000 0.000 277 ASN A N 1
ATOM 4529 C CA . ASN A 1 277 ? 80.714 140.204 14.456 1.000 0.000 277 ASN A CA 1
ATOM 4530 C C . ASN A 1 277 ? 79.272 140.910 14.476 1.000 0.000 277 ASN A C 1
ATOM 4531 O O . ASN A 1 277 ? 78.324 140.418 13.826 1.000 0.000 277 ASN A O 1
ATOM 4542 N N . ASP A 1 278 ? 79.152 141.958 15.346 1.000 0.000 278 ASP A N 1
ATOM 4543 C CA . ASP A 1 278 ? 77.928 142.780 15.456 1.000 0.000 278 ASP A CA 1
ATOM 4544 C C . ASP A 1 278 ? 77.440 143.056 14.036 1.000 0.000 278 ASP A C 1
ATOM 4545 O O . ASP A 1 278 ? 78.144 143.730 13.282 1.000 0.000 278 ASP A O 1
ATOM 4554 N N . ASP A 1 279 ? 76.168 142.686 13.718 1.000 0.000 279 ASP A N 1
ATOM 4555 C CA . ASP A 1 279 ? 75.480 142.896 12.460 1.000 0.000 279 ASP A CA 1
ATOM 4556 C C . ASP A 1 279 ? 76.140 142.416 11.228 1.000 0.000 279 ASP A C 1
ATOM 4557 O O . ASP A 1 279 ? 75.452 142.396 10.142 1.000 0.000 279 ASP A O 1
ATOM 4566 N N . LEU A 1 280 ? 77.388 141.996 11.174 1.000 0.000 280 LEU A N 1
ATOM 4567 C CA . LEU A 1 280 ? 78.196 141.786 9.976 1.000 0.000 280 LEU A CA 1
ATOM 4568 C C . LEU A 1 280 ? 78.970 140.420 10.006 1.000 0.000 280 LEU A C 1
ATOM 4569 O O . LEU A 1 280 ? 79.542 140.012 11.004 1.000 0.000 280 LEU A O 1
ATOM 4585 N N . VAL A 1 281 ? 79.012 139.848 8.814 1.000 0.000 281 VAL A N 1
ATOM 4586 C CA . VAL A 1 281 ? 79.394 138.418 8.570 1.000 0.000 281 VAL A CA 1
ATOM 4587 C C . VAL A 1 281 ? 80.206 138.322 7.230 1.000 0.000 281 VAL A C 1
ATOM 4588 O O . VAL A 1 281 ? 79.934 139.036 6.238 1.000 0.000 281 VAL A O 1
ATOM 4601 N N . HIS A 1 282 ? 81.124 137.294 7.082 1.000 0.000 282 HIS A N 1
ATOM 4602 C CA . HIS A 1 282 ? 81.916 137.100 5.886 1.000 0.000 282 HIS A CA 1
ATOM 4603 C C . HIS A 1 282 ? 82.680 135.750 5.790 1.000 0.000 282 HIS A C 1
ATOM 4604 O O . HIS A 1 282 ? 83.134 135.198 6.760 1.000 0.000 282 HIS A O 1
ATOM 4618 N N . CYS A 1 283 ? 82.844 135.282 4.556 1.000 0.000 283 CYS A N 1
ATOM 4619 C CA . CYS A 1 283 ? 83.714 134.170 4.130 1.000 0.000 283 CYS A CA 1
ATOM 4620 C C . CYS A 1 283 ? 85.178 134.496 4.354 1.000 0.000 283 CYS A C 1
ATOM 4621 O O . CYS A 1 283 ? 85.962 133.572 4.248 1.000 0.000 283 CYS A O 1
ATOM 4629 N N . LYS A 1 284 ? 85.664 135.700 4.654 1.000 0.000 284 LYS A N 1
ATOM 4630 C CA . LYS A 1 284 ? 87.092 135.988 5.034 1.000 0.000 284 LYS A CA 1
ATOM 4631 C C . LYS A 1 284 ? 87.136 136.732 6.418 1.000 0.000 284 LYS A C 1
ATOM 4632 O O . LYS A 1 284 ? 86.412 137.644 6.650 1.000 0.000 284 LYS A O 1
ATOM 4651 N N . ARG A 1 285 ? 88.098 136.318 7.256 1.000 0.000 285 ARG A N 1
ATOM 4652 C CA . ARG A 1 285 ? 88.586 137.190 8.436 1.000 0.000 285 ARG A CA 1
ATOM 4653 C C . ARG A 1 285 ? 89.362 138.394 7.852 1.000 0.000 285 ARG A C 1
ATOM 4654 O O . ARG A 1 285 ? 89.100 139.600 8.120 1.000 0.000 285 ARG A O 1
#

Foldseek 3Di:
DDDPPPPDELADVVVCVVPHPHHCQLVVPVPQADPVQVVLLQPQLDLVSLVVDDPVSSVVLVCQVVVDPADPQLAQQVGWGQRDDSRIDGSCPSVVVVVVVLVLVLLLLVVLVCCAPNDAFWDASVVVCVVLVHPCVNPCVVVSVVSVVVCLVCLSVLVPDPVSVVVSVVSNVQKDADPPGVVVVTIHTHDHCVSSVVCCVPVVLSNVCVLPVNPDQLLSVVVSVQVPDDDPFWDFLVVSQCSLVCSNPDPCCSSPVLVVSLVRCCVSPLVQQWDDDVRTTGRGD

Secondary structure (DSSP, 8-state):
---SSS--TTT-HHHHHHT-S-SSHHHHHHHH--HHHHHHHTTTTSHHHHTTS-HHHHHHHHHHHHH--S-HHHHGGG-EEEEETTEEEETTHHHHHHHHHHHHHHHHHHHHTTTTTTSSSSB-HHHHHHHTT-STTTTTHHHHHHHHHHHHHTGGGTTTSTTHHHHHHHHHHH-EE-TTTTTT--EE----THHHHHHHHHHHHHHTGGGTTTS-HHHHHHHHHHHT---SSPEEGGGGTGGGS-TTTSSSTHHHHHHHHHHHHHTTT-SSS-EEETTEEES--

=== Feature glossary ===
Key to the feature types in this record:

— What the protein is —

Primary structure: the covalent order of the twenty standard amino acids along the backbone. Two proteins with the same sequence will (almost always) fold to the same structure; two with 30% identity often share a fold but not the details.

Database cross-references. InterPro integrates a dozen domain/family signature databases into unified entries with residue-range hits. GO terms attach function/process/location labels with evidence codes. CATH codes position the fold in a fou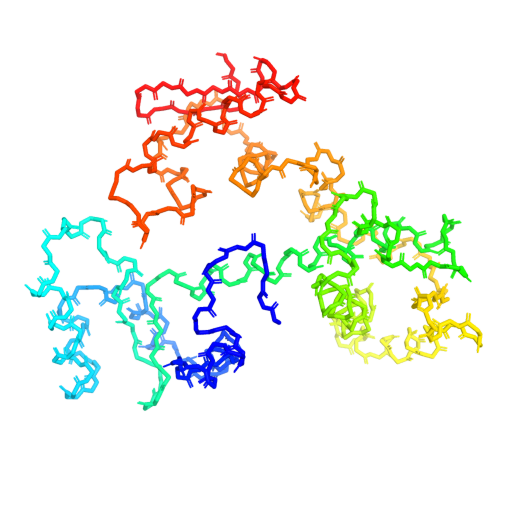r-level structural taxonomy. Organism is the NCBI-taxonomy species name.

— Where its atoms are —

The mmCIF block holds the 3D Cartesian coordinates of each backbone atom (N, Cα, C, O) in ångströms. mmCIF is the PDB's canonical archive format — a tagged-loop text representation of the atomic model.

Six rendered views show the 3D structure from the faces of a cube — i.e. along ±x, ±y, ±z. Rendering representation is drawn randomly per protein from cartoon (secondary-structure ribbons), sticks (backbone bonds), or molecular surface; coloring is either N→C rainbow (blue at the N-terminus through red at the C-terminus) or one color per chain.

— Local backbone conformation —

DSSP 8-state secondary structure assigns each residue one of H (α-helix), G (3₁₀-helix), I (π-helix), E (extended β-strand), B (isolated β-bridge), T (hydrogen-bonded turn), S (bend), or '-' (coil). The assignment is computed from backbone hydrogen-bond geometry via the Kabsch–Sander algorithm.

P-SEA three-state annotation labels each residue as helix, strand, or coil based purely on the geometry of the Cα trace. It serves as a fallback when the full backbone (and thus DSSP) is unavailable.

The φ/ψ torsion pair specifies the backbone conformation at each residue. φ rotates about the N–Cα bond, ψ about the Cα–C bond. Steric clashes forbid most of the (φ, ψ) plane — the allowed regions (α-helix basin, β-sheet basin, left-handed helix) are the Ramachandran-allowed regions.

— Global shape and packing —

The geometric summary reports three shape descriptors. Rg (radius of gyration) measures how spread out the Cα atoms are about their centre of mass; compact globular proteins have small Rg, elongated or unfolded ones large. Cα contacts (<8 Å, |i−j|>4) count long-range residue pairs in spatial proximity — high for tightly packed folds, near zero for rods or random coil. The bounding-box extents give the protein's footprint along x, y, z in Å.

Accessible surface area quantifies burial. A residue with SASA near zero is packed into the hydrophobic core; one with SASA >100 Å² sits on the surface. Computed here via the Shrake–Rupley numerical algorithm with a 1.4 Å probe.

Plot images: a contact map (which residues are close in 3D, as an N×N binary image), a Ramachandran scatter (backbone torsion angles, revealing secondary-structure composition at a glance), and — for AlphaFold structures — a PAE heatmap (pairwise prediction confidence).

— Structural neighborhood —

The Foldseek 3Di string encodes local tertiary geometry as a 20-letter alphabet — one character per residue — derived from the relative positions of nearby Cα atoms. Unlike the amino-acid sequence, 3Di is a direct function of the 3D structure, so two proteins with the same fold have similar 3Di strings even at low sequence identity.

Nearest PDB neighbors are the top structural matches found by Foldseek when searching this structure against the entire Protein Data Bank. Each hit reports a TM-score (0 to 1; >0.5 almost always implies the same fold) and an E-value. These are *structural* homologs — they may share no detectable sequence similarity.

— Confidence and disorder —

For AlphaFold models, the B-factor field carries pLDDT — the model's own estimate of local accuracy on a 0–100 scale. Regions with pLDDT<50 should be treated as essentially unmodeled; they often correspond to intrinsically disordered segments.

B-factor (Debye–Waller factor) reflects atomic displacement in the crystal lattice. It is an experimental observable (units Å²), not a prediction; low values mean the atom is pinned down, high values mean it moves or is heterogeneous across the crystal.

Predicted aligned error is AlphaFold's pairwise confidence. Unlike pLDDT (per-residue), PAE is per-residue-pair and captures whether two parts of the structure are correctly placed relative to each other. Units are ångströms of expected positional error.